Protein AF-A0A6L8QEE0-F1 (afdb_monomer)

Foldseek 3Di:
DPDDDDPVVVVVVVVVVVVVVLVVPDPDQDDWDDPVLQWIARPRPQKIWGLAWPCVPPVFWDFPLCQLVVLQVCLVVCSSGVNHNAWDFAALVRLLVQADPSQPAWAAALVRDIARGHPSGDHHHDQKADHPPADQCWHWIARSRVSDIDTDPDRPDTDMHIIMDHPPDDHDDSDPDPDDDPPPDPDDDDDDDDDDDDDDDDDDDDDDDDDDDDDDDDPDPDDDPVRVVVVVVVVVVVVVVVVVVVD

Secondary structure (DSSP, 8-state):
------HHHHHHHHHHHHHHHHTT-S--PPPPEE-SSSEEE-TTT-EEEESS-HHHHHS--B-STTHHHHHHHHHHTGGGTTT-S--BPPPHHHHHHHS-TTS---EEBTTS-EESS-TTSPTTB-SEEE-TT--SSSEEEEETTTTEEEEES-S---B----EEETTPPPPP----PPPP-------PPP----------------------PPPPPP-----HHHHHHHHHHHHHHHHHHHHT--

pLDDT: mean 78.71, std 23.23, range [26.67, 98.0]

Solvent-accessible surface area (backbone atoms only — not comparable to full-atom values): 15137 Å² total; per-residue (Å²): 133,87,84,74,80,50,73,69,53,52,49,50,50,50,49,49,51,48,54,54,47,61,71,69,68,62,85,85,70,64,69,73,39,77,71,85,41,50,33,31,36,34,77,78,79,56,40,34,31,45,31,54,27,37,35,59,77,66,75,42,70,32,35,71,85,52,41,47,61,56,40,53,48,49,29,73,43,14,83,69,46,65,64,43,55,35,46,34,69,24,43,64,74,57,54,43,70,53,33,43,88,82,67,81,36,55,26,40,24,65,85,71,48,74,29,21,26,59,60,88,38,56,68,46,18,64,58,37,25,50,30,60,82,34,47,96,91,44,35,38,38,34,33,40,67,78,61,45,76,44,78,49,99,55,70,91,46,73,36,28,39,50,36,30,35,50,87,91,56,73,51,64,74,82,64,92,60,81,82,75,73,84,80,70,79,83,70,78,86,79,89,83,82,94,78,92,82,88,85,86,90,88,87,89,88,89,88,89,87,89,84,91,77,86,84,77,88,73,80,85,82,82,68,50,74,65,57,52,50,53,51,52,52,52,53,50,52,51,53,50,53,57,51,65,75,74,111

Sequence (247 aa):
MSEALSPAEKAKLAAAKKKEAAKKAAPESKPYVDNGDGTVTDPNTGYMWKKTDAWLDMKKFYTWQDHCQYVDWVNSNKDKFGGYDNWRIPTKAEALTLFDKTGTKSLVDKNGTSYPIDSIFAPGGASNTWISECSDEKIIRMDLKIGVDTPYPTTEVWSSMRLIRKEGEAPPAKAGGAEPEPVAEKAKPTEAPVEEAKAAPAATPAAPKASGGTPKPIPRKDFSSEERAAMLKRARAHAAEVRARKG

Mean predicted aligned error: 17.52 Å

Radius of gyration: 28.55 Å; Cα contacts (8 Å, |Δi|>4): 315; chains: 1; bounding box: 64×61×99 Å

Structure (mmCIF, N/CA/C/O backbone):
data_AF-A0A6L8QEE0-F1
#
_entry.id   AF-A0A6L8QEE0-F1
#
loop_
_atom_site.group_PDB
_atom_site.id
_atom_site.type_symbol
_atom_site.label_atom_id
_atom_site.label_alt_id
_atom_site.label_comp_id
_atom_site.label_asym_id
_atom_site.label_entity_id
_atom_site.label_seq_id
_atom_site.pdbx_PDB_ins_code
_atom_site.Cartn_x
_atom_site.Cartn_y
_atom_site.Cartn_z
_atom_site.occupancy
_atom_site.B_iso_or_equiv
_atom_site.auth_seq_id
_atom_site.auth_comp_id
_atom_site.auth_asym_id
_atom_site.auth_atom_id
_atom_site.pdbx_PDB_model_num
ATOM 1 N N . MET A 1 1 ? 22.711 -7.382 59.258 1.00 44.31 1 MET A N 1
ATOM 2 C CA . MET A 1 1 ? 23.479 -6.603 58.266 1.00 44.31 1 MET A CA 1
ATOM 3 C C . MET A 1 1 ? 22.586 -6.455 57.051 1.00 44.31 1 MET A C 1
ATOM 5 O O . MET A 1 1 ? 22.361 -7.435 56.357 1.00 44.31 1 MET A O 1
ATOM 9 N N . SER A 1 2 ? 21.952 -5.298 56.889 1.00 49.66 2 SER A N 1
ATOM 10 C CA . SER A 1 2 ? 21.065 -5.041 55.754 1.00 49.66 2 SER A CA 1
ATOM 11 C C . SER A 1 2 ? 21.935 -4.769 54.532 1.00 49.66 2 SER A C 1
ATOM 13 O O . SER A 1 2 ? 22.543 -3.705 54.440 1.00 49.66 2 SER A O 1
ATOM 15 N N . GLU A 1 3 ? 22.059 -5.744 53.636 1.00 64.38 3 GLU A N 1
ATOM 16 C CA . GLU A 1 3 ? 22.869 -5.597 52.429 1.00 64.38 3 GLU A CA 1
ATOM 17 C C . GLU A 1 3 ? 22.120 -4.700 51.437 1.00 64.38 3 GLU A C 1
ATOM 19 O O . GLU A 1 3 ? 21.108 -5.075 50.842 1.00 64.38 3 GLU A O 1
ATOM 24 N N . ALA A 1 4 ? 22.553 -3.443 51.342 1.00 70.94 4 ALA A N 1
ATOM 25 C CA . ALA A 1 4 ? 21.977 -2.482 50.419 1.00 70.94 4 ALA A CA 1
ATOM 26 C C . ALA A 1 4 ? 22.502 -2.755 49.003 1.00 70.94 4 ALA A C 1
ATOM 28 O O . ALA A 1 4 ? 23.708 -2.723 48.776 1.00 70.94 4 ALA A O 1
ATOM 29 N N . LEU A 1 5 ? 21.582 -2.962 48.054 1.00 68.12 5 LEU A N 1
ATOM 30 C CA . LEU A 1 5 ? 21.869 -3.169 46.627 1.00 68.12 5 LEU A CA 1
ATOM 31 C C . LEU A 1 5 ? 22.912 -2.179 46.083 1.00 68.12 5 LEU A C 1
ATOM 33 O O . LEU A 1 5 ? 22.820 -0.964 46.330 1.00 68.12 5 LEU A O 1
ATOM 37 N N . SER A 1 6 ? 23.842 -2.699 45.279 1.00 78.88 6 SER A N 1
ATOM 38 C CA . SER A 1 6 ? 24.896 -1.927 44.622 1.00 78.88 6 SER A CA 1
ATOM 39 C C . SER A 1 6 ? 24.305 -0.852 43.695 1.00 78.88 6 SER A C 1
ATOM 41 O O . SER A 1 6 ? 23.248 -1.062 43.084 1.00 78.88 6 SER A O 1
ATOM 43 N N . PRO A 1 7 ? 24.977 0.300 43.514 1.00 78.56 7 PRO A N 1
ATOM 44 C CA . PRO A 1 7 ? 24.579 1.313 42.535 1.00 78.56 7 PRO A CA 1
ATOM 45 C C . PRO A 1 7 ? 24.356 0.751 41.120 1.00 78.56 7 PRO A C 1
ATOM 47 O O . PRO A 1 7 ? 23.449 1.199 40.419 1.00 78.56 7 PRO A O 1
ATOM 50 N N . ALA A 1 8 ? 25.118 -0.272 40.717 1.00 76.00 8 ALA A N 1
ATOM 51 C CA . ALA A 1 8 ? 24.979 -0.918 39.410 1.00 76.00 8 ALA A CA 1
ATOM 52 C C . ALA A 1 8 ? 23.691 -1.754 39.292 1.00 76.00 8 ALA A C 1
ATOM 54 O O . ALA A 1 8 ? 23.061 -1.796 38.234 1.00 76.00 8 ALA A O 1
ATOM 55 N N . GLU A 1 9 ? 23.263 -2.389 40.382 1.00 79.6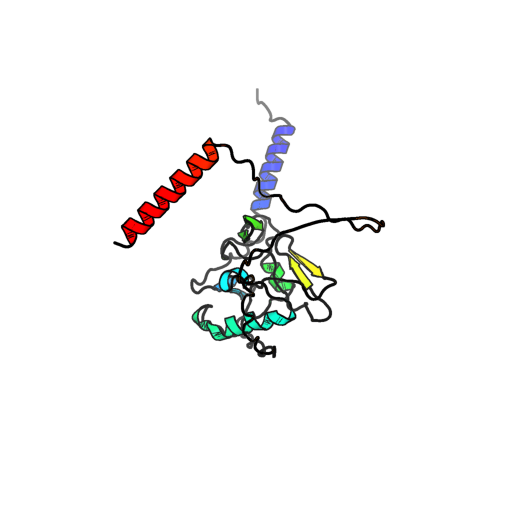2 9 GLU A N 1
ATOM 56 C CA . GLU A 1 9 ? 22.025 -3.172 40.440 1.00 79.62 9 GLU A CA 1
ATOM 57 C C . GLU A 1 9 ? 20.803 -2.258 40.496 1.00 79.62 9 GLU A C 1
ATOM 59 O O . GLU A 1 9 ? 19.817 -2.493 39.797 1.00 79.62 9 GLU A O 1
ATOM 64 N N . LYS A 1 10 ? 20.900 -1.145 41.234 1.00 77.19 10 LYS A N 1
ATOM 65 C CA . LYS A 1 10 ? 19.888 -0.081 41.228 1.00 77.19 10 LYS A CA 1
ATOM 66 C C . LYS A 1 10 ? 19.747 0.547 39.842 1.00 77.19 10 LYS A C 1
ATOM 68 O O . LYS A 1 10 ? 18.624 0.771 39.402 1.00 77.19 10 LYS A O 1
ATOM 73 N N . ALA A 1 11 ? 20.852 0.765 39.127 1.00 77.75 11 ALA A N 1
ATOM 74 C CA . ALA A 1 11 ? 20.835 1.276 37.757 1.00 77.75 11 ALA A CA 1
ATOM 75 C C . ALA A 1 11 ? 20.221 0.273 36.766 1.00 77.75 11 ALA A C 1
ATOM 77 O O . ALA A 1 11 ? 19.402 0.665 35.937 1.00 77.75 11 ALA A O 1
ATOM 78 N N . LYS A 1 12 ? 20.539 -1.024 36.878 1.00 77.00 12 LYS A N 1
ATOM 79 C CA . LYS A 1 12 ? 19.907 -2.081 36.068 1.00 77.00 12 LYS A CA 1
ATOM 80 C C . LYS A 1 12 ? 18.414 -2.214 36.356 1.00 77.00 12 LYS A C 1
ATOM 82 O O . LYS A 1 12 ? 17.630 -2.313 35.417 1.00 77.00 12 LYS A O 1
ATOM 87 N N . LEU A 1 13 ? 18.006 -2.155 37.623 1.00 74.94 13 LEU A N 1
ATOM 88 C CA . LEU A 1 13 ? 16.599 -2.204 38.014 1.00 74.94 13 LEU A CA 1
ATOM 89 C C . LEU A 1 13 ? 15.847 -0.944 37.569 1.00 74.94 13 LEU A C 1
ATOM 91 O O . LEU A 1 13 ? 14.716 -1.044 37.111 1.00 74.94 13 LEU A O 1
ATOM 95 N N . ALA A 1 14 ? 16.472 0.232 37.644 1.00 74.69 14 ALA A N 1
ATOM 96 C CA . ALA A 1 14 ? 15.908 1.475 37.128 1.00 74.69 14 ALA A CA 1
ATOM 97 C C . ALA A 1 14 ? 15.807 1.461 35.596 1.00 74.69 14 ALA A C 1
ATOM 99 O O . ALA A 1 14 ? 14.806 1.915 35.054 1.00 74.69 14 ALA A O 1
ATOM 100 N N . ALA A 1 15 ? 16.787 0.889 34.893 1.00 72.38 15 ALA A N 1
ATOM 101 C CA . ALA A 1 15 ? 16.741 0.708 33.445 1.00 72.38 15 ALA A CA 1
ATOM 102 C C . ALA A 1 15 ? 15.668 -0.310 33.029 1.00 72.38 15 ALA A C 1
ATOM 104 O O . ALA A 1 15 ? 14.934 -0.060 32.076 1.00 72.38 15 ALA A O 1
ATOM 105 N N . ALA A 1 16 ? 15.517 -1.411 33.770 1.00 72.19 16 ALA A N 1
ATOM 106 C CA . ALA A 1 16 ? 14.454 -2.392 33.563 1.00 72.19 16 ALA A CA 1
ATOM 107 C C . ALA A 1 16 ? 13.072 -1.782 33.836 1.00 72.19 16 ALA A C 1
ATOM 109 O O . ALA A 1 16 ? 12.199 -1.868 32.980 1.00 72.19 16 ALA A O 1
ATOM 110 N N . LYS A 1 17 ? 12.908 -1.055 34.949 1.00 70.44 17 LYS A N 1
ATOM 111 C CA . LYS A 1 17 ? 11.676 -0.322 35.275 1.00 70.44 17 LYS A CA 1
ATOM 112 C C . LYS A 1 17 ? 11.377 0.793 34.281 1.00 70.44 17 LYS A C 1
ATOM 114 O O . LYS A 1 17 ? 10.219 1.014 33.967 1.00 70.44 17 LYS A O 1
ATOM 119 N N . LYS A 1 18 ? 12.389 1.478 33.742 1.00 63.62 18 LYS A N 1
ATOM 120 C CA . LYS A 1 18 ? 12.218 2.486 32.685 1.00 63.62 18 LYS A CA 1
ATOM 121 C C . LYS A 1 18 ? 11.832 1.839 31.355 1.00 63.62 18 LYS A C 1
ATOM 123 O O . LYS A 1 18 ? 11.017 2.403 30.640 1.00 63.62 18 LYS A O 1
ATOM 128 N N . LYS A 1 19 ? 12.356 0.650 31.041 1.00 62.38 19 LYS A N 1
ATOM 129 C CA . LYS A 1 19 ? 11.975 -0.146 29.861 1.00 62.38 19 LYS A CA 1
ATOM 130 C C . LYS A 1 19 ? 10.554 -0.715 29.992 1.00 62.38 19 LYS A C 1
ATOM 132 O O . LYS A 1 19 ? 9.813 -0.738 29.018 1.00 62.38 19 LYS A O 1
ATOM 137 N N . GLU A 1 20 ? 10.157 -1.105 31.198 1.00 56.19 20 GLU A N 1
ATOM 138 C CA . GLU A 1 20 ? 8.808 -1.5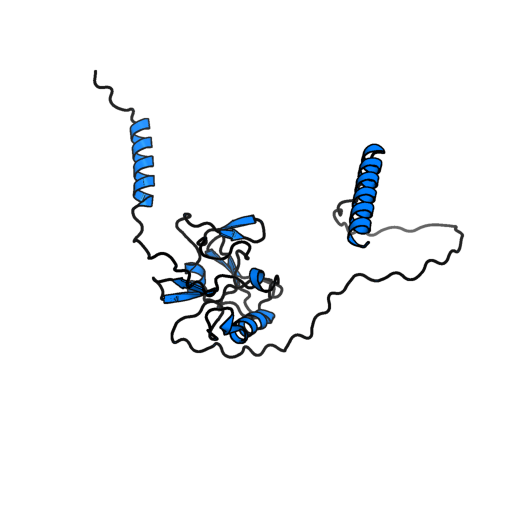72 31.532 1.00 56.19 20 GLU A CA 1
ATOM 139 C C . GLU A 1 20 ? 7.791 -0.417 31.587 1.00 56.19 20 GLU A C 1
ATOM 141 O O . GLU A 1 20 ? 6.689 -0.538 31.062 1.00 56.19 20 GLU A O 1
ATOM 146 N N . ALA A 1 21 ? 8.180 0.746 32.113 1.00 56.59 21 ALA A N 1
ATOM 147 C CA . ALA A 1 21 ? 7.374 1.965 32.091 1.00 56.59 21 ALA A CA 1
ATOM 148 C C . ALA A 1 21 ? 7.251 2.552 30.675 1.00 56.59 21 ALA A C 1
ATOM 150 O O . ALA A 1 21 ? 6.180 3.025 30.307 1.00 56.59 21 ALA A O 1
ATOM 151 N N . ALA A 1 22 ? 8.296 2.456 29.847 1.00 57.31 22 ALA A N 1
ATOM 152 C CA . ALA A 1 22 ? 8.237 2.823 28.431 1.00 57.31 22 ALA A CA 1
ATOM 153 C C . ALA A 1 22 ? 7.306 1.901 27.625 1.00 57.31 22 ALA A C 1
ATOM 155 O O . ALA A 1 22 ? 6.696 2.350 26.662 1.00 57.31 22 ALA A O 1
ATOM 156 N N . LYS A 1 23 ? 7.121 0.644 28.056 1.00 58.28 23 LYS A N 1
ATOM 157 C CA . LYS A 1 23 ? 6.101 -0.260 27.501 1.00 58.28 23 LYS A CA 1
ATOM 158 C C . LYS A 1 23 ? 4.669 0.131 27.915 1.00 58.28 23 LYS A C 1
ATOM 160 O O . LYS A 1 23 ? 3.722 -0.309 27.275 1.00 58.28 23 LYS A O 1
ATOM 165 N N . LYS A 1 24 ? 4.500 0.953 28.960 1.00 49.69 24 LYS A N 1
ATOM 166 C CA . LYS A 1 24 ? 3.199 1.295 29.569 1.00 49.69 24 LYS A CA 1
ATOM 167 C C . LYS A 1 24 ? 2.714 2.730 29.284 1.00 49.69 24 LYS A C 1
ATOM 169 O O . LYS A 1 24 ? 1.665 3.110 29.786 1.00 49.69 24 LYS A O 1
ATOM 174 N N . ALA A 1 25 ? 3.456 3.542 28.527 1.00 48.66 25 ALA A N 1
ATOM 175 C CA . ALA A 1 25 ? 3.202 4.988 28.423 1.00 48.66 25 ALA A CA 1
ATOM 176 C C . ALA A 1 25 ? 3.106 5.529 26.983 1.00 48.66 25 ALA A C 1
ATOM 178 O O . ALA A 1 25 ? 3.471 6.675 26.728 1.00 48.66 25 ALA A O 1
ATOM 179 N N . ALA A 1 26 ? 2.604 4.731 26.040 1.00 54.09 26 ALA A N 1
ATOM 180 C CA . ALA A 1 26 ? 2.020 5.277 24.815 1.00 54.09 26 ALA A CA 1
ATOM 181 C C . ALA A 1 26 ? 0.504 5.421 25.040 1.00 54.09 26 ALA A C 1
ATOM 183 O O . ALA A 1 26 ? -0.072 4.527 25.663 1.00 54.09 26 ALA A O 1
ATOM 184 N N . PRO A 1 27 ? -0.157 6.501 24.580 1.00 49.56 27 PRO A N 1
ATOM 185 C CA . PRO A 1 27 ? -1.615 6.548 24.583 1.00 49.56 27 PRO A CA 1
ATOM 186 C C . PRO A 1 27 ? -2.129 5.294 23.868 1.00 49.56 27 PRO A C 1
ATOM 188 O O . PRO A 1 27 ? -1.669 4.983 22.767 1.00 49.56 27 PRO A O 1
ATOM 191 N N . GLU A 1 28 ? -3.005 4.537 24.528 1.00 58.53 28 GLU A N 1
ATOM 192 C CA . GLU A 1 28 ? -3.537 3.277 24.010 1.00 58.53 28 GLU A CA 1
ATOM 193 C C . GLU A 1 28 ? -4.380 3.564 22.760 1.00 58.53 28 GLU A C 1
ATOM 195 O O . GLU A 1 28 ? -5.578 3.833 22.828 1.00 58.53 28 GLU A O 1
ATOM 200 N N . SER A 1 29 ? -3.725 3.561 21.598 1.00 77.75 29 SER A N 1
ATOM 201 C CA . SER A 1 29 ? -4.409 3.497 20.311 1.00 77.75 29 SER A CA 1
ATOM 202 C C . SER A 1 29 ? -5.151 2.168 20.231 1.00 77.75 29 SER A C 1
ATOM 204 O O . SER A 1 29 ? -4.634 1.118 20.629 1.00 77.75 29 SER A O 1
ATOM 206 N N . LYS A 1 30 ? -6.394 2.213 19.752 1.00 89.25 30 LYS A N 1
ATOM 207 C CA . LYS A 1 30 ? -7.198 1.005 19.579 1.00 89.25 30 LYS A CA 1
ATOM 208 C C . LYS A 1 30 ? -6.494 0.099 18.562 1.00 89.25 30 LYS A C 1
ATOM 210 O O . LYS A 1 30 ? -6.022 0.614 17.547 1.00 89.25 30 LYS A O 1
ATOM 215 N N . PRO A 1 31 ? -6.401 -1.218 18.806 1.00 92.12 31 PRO A N 1
ATOM 216 C CA . PRO A 1 31 ? -5.777 -2.125 17.852 1.00 92.12 31 PRO A CA 1
ATOM 217 C C . PRO A 1 31 ? -6.564 -2.154 16.536 1.00 92.12 31 PRO A C 1
ATOM 219 O O . PRO A 1 31 ? -7.773 -1.915 16.526 1.00 92.12 31 PRO A O 1
ATOM 222 N N . TYR A 1 32 ? -5.879 -2.485 15.442 1.00 96.06 32 TYR A N 1
ATOM 223 C CA . TYR A 1 32 ? -6.529 -2.805 14.174 1.00 96.06 32 TYR A CA 1
ATOM 224 C C . TYR A 1 32 ? -7.550 -3.939 14.350 1.00 96.06 32 TYR A C 1
ATOM 226 O O . TYR A 1 32 ? -7.355 -4.847 15.162 1.00 96.06 32 TYR A O 1
ATOM 234 N N . VAL A 1 33 ? -8.619 -3.896 13.558 1.00 97.38 33 VAL A N 1
ATOM 235 C CA . VAL A 1 33 ? -9.695 -4.893 13.559 1.00 97.38 33 VAL A CA 1
ATOM 236 C C . VAL A 1 33 ? -9.708 -5.611 12.217 1.00 97.38 33 VAL A C 1
ATOM 238 O O . VAL A 1 33 ? -9.779 -4.972 11.173 1.00 97.38 33 VAL A O 1
ATOM 241 N N . ASP A 1 34 ? -9.634 -6.938 12.240 1.00 97.25 34 ASP A N 1
ATOM 242 C CA . ASP A 1 34 ? -9.832 -7.777 11.058 1.00 97.25 34 ASP A CA 1
ATOM 243 C C . ASP A 1 34 ? -11.332 -7.992 10.868 1.00 97.25 34 ASP A C 1
ATOM 245 O O . ASP A 1 34 ? -12.003 -8.491 11.773 1.00 97.25 34 ASP A O 1
ATOM 249 N N . ASN A 1 35 ? -11.856 -7.609 9.707 1.00 96.56 35 ASN A N 1
ATOM 250 C CA . ASN A 1 35 ? -13.285 -7.715 9.422 1.00 96.56 35 ASN A CA 1
ATOM 251 C C . ASN A 1 35 ? -13.676 -9.120 8.925 1.00 96.56 35 ASN A C 1
ATOM 253 O O . ASN A 1 35 ? -14.860 -9.409 8.771 1.00 96.56 35 ASN A O 1
ATOM 257 N N . GLY A 1 36 ? -12.705 -10.010 8.674 1.00 95.88 36 GLY A N 1
ATOM 258 C CA . GLY A 1 36 ? -12.955 -11.382 8.215 1.00 95.88 36 GLY A CA 1
ATOM 259 C C . GLY A 1 36 ? -13.341 -11.505 6.735 1.00 95.88 36 GLY A C 1
ATOM 260 O O . GLY A 1 36 ? -13.573 -12.609 6.254 1.00 95.88 36 GLY A O 1
ATOM 261 N N . ASP A 1 37 ? -13.358 -10.394 6.002 1.00 94.75 37 ASP A N 1
ATOM 262 C CA . ASP A 1 37 ? -13.756 -10.273 4.591 1.00 94.75 37 ASP A CA 1
ATOM 263 C C . ASP A 1 37 ? -12.582 -9.875 3.668 1.00 94.75 37 ASP A C 1
ATOM 265 O O . ASP A 1 37 ? -12.772 -9.428 2.536 1.00 94.75 37 ASP A O 1
ATOM 269 N N . GLY A 1 38 ? -11.350 -10.002 4.173 1.00 94.31 38 GLY A N 1
ATOM 270 C CA . GLY A 1 38 ? -10.139 -9.559 3.480 1.00 94.31 38 GLY A CA 1
ATOM 271 C C . GLY A 1 38 ? -9.770 -8.091 3.722 1.00 94.31 38 GLY A C 1
ATOM 272 O O . GLY A 1 38 ? -8.807 -7.607 3.115 1.00 94.31 38 GLY A O 1
ATOM 273 N N . THR A 1 39 ? -10.468 -7.393 4.621 1.00 96.81 39 THR A N 1
ATOM 274 C CA . THR A 1 39 ? -10.177 -6.005 5.004 1.00 96.81 39 THR A CA 1
ATOM 275 C C . THR A 1 39 ? -9.788 -5.866 6.480 1.00 96.81 39 THR A C 1
ATOM 277 O O . THR A 1 39 ? -10.109 -6.703 7.324 1.00 96.81 39 THR A O 1
ATOM 280 N N . VAL A 1 40 ? -9.045 -4.802 6.786 1.00 97.81 40 VAL A N 1
ATOM 281 C CA . VAL A 1 40 ? -8.575 -4.449 8.131 1.00 97.81 40 VAL A CA 1
ATOM 282 C C . VAL A 1 40 ? -8.944 -2.997 8.416 1.00 97.81 40 VAL A C 1
ATOM 284 O O . VAL A 1 40 ? -8.532 -2.102 7.682 1.00 97.81 40 VAL A O 1
ATOM 287 N N . THR A 1 41 ? -9.683 -2.744 9.489 1.00 97.25 41 THR A N 1
ATOM 288 C CA . THR A 1 41 ? -10.094 -1.398 9.907 1.00 97.25 41 THR A CA 1
ATOM 289 C C . THR A 1 41 ? -9.150 -0.839 10.967 1.00 97.25 41 THR A C 1
ATOM 291 O O . THR A 1 41 ? -8.829 -1.517 11.944 1.00 97.25 41 THR A O 1
ATOM 294 N N . ASP A 1 42 ? -8.742 0.418 10.806 1.00 96.44 42 ASP A N 1
ATOM 295 C CA . ASP A 1 42 ? -8.107 1.227 11.845 1.00 96.44 42 ASP A CA 1
ATOM 296 C C . ASP A 1 42 ? -9.168 2.048 12.602 1.00 96.44 42 ASP A C 1
ATOM 298 O O . ASP A 1 42 ? -9.694 3.027 12.058 1.00 96.44 42 ASP A O 1
ATOM 302 N N . PRO A 1 43 ? -9.475 1.724 13.872 1.00 94.75 43 PRO A N 1
ATOM 303 C CA . PRO A 1 43 ? -10.485 2.451 14.637 1.00 94.75 43 PRO A CA 1
ATOM 304 C C . PRO A 1 43 ? -10.066 3.876 15.021 1.00 94.75 43 PRO A C 1
ATOM 306 O O . PRO A 1 43 ? -10.903 4.641 15.498 1.00 94.75 43 PRO A O 1
ATOM 309 N N . ASN A 1 44 ? -8.781 4.222 14.893 1.00 92.75 44 ASN A N 1
ATOM 310 C CA . ASN A 1 44 ? -8.254 5.526 15.297 1.00 92.75 44 ASN A CA 1
ATOM 311 C C . ASN A 1 44 ? -8.370 6.557 14.170 1.00 92.75 44 ASN A C 1
ATOM 313 O O . ASN A 1 44 ? -8.583 7.737 14.438 1.00 92.75 44 ASN A O 1
ATOM 317 N N . THR A 1 45 ? -8.236 6.119 12.917 1.00 93.50 45 THR A N 1
ATOM 318 C CA . THR A 1 45 ? -8.273 6.990 11.731 1.00 93.50 45 THR A CA 1
ATOM 319 C C . THR A 1 45 ? -9.553 6.837 10.909 1.00 93.50 45 THR A C 1
ATOM 321 O O . THR A 1 45 ? -9.888 7.723 10.119 1.00 93.50 45 THR A O 1
ATOM 324 N N . GLY A 1 46 ? -10.282 5.730 11.090 1.00 94.00 46 GLY A N 1
ATOM 325 C CA . GLY A 1 46 ? -11.416 5.357 10.245 1.00 94.00 46 GLY A CA 1
ATOM 326 C C . GLY A 1 46 ? -10.993 4.845 8.866 1.00 94.00 46 GLY A C 1
ATOM 327 O O . GLY A 1 46 ? -11.834 4.713 7.976 1.00 94.00 46 GLY A O 1
ATOM 328 N N . TYR A 1 47 ? -9.700 4.582 8.664 1.00 97.00 47 TYR A N 1
ATOM 329 C CA . TYR A 1 47 ? -9.209 3.966 7.442 1.00 97.00 47 TYR A CA 1
ATOM 330 C C . TYR A 1 47 ? -9.514 2.479 7.425 1.00 97.00 47 TYR A C 1
ATOM 332 O O . TYR A 1 47 ? -9.423 1.787 8.440 1.00 97.00 47 TYR A O 1
ATOM 340 N N . MET A 1 48 ? -9.825 1.977 6.239 1.00 97.50 48 MET A N 1
ATOM 341 C CA . MET A 1 48 ? -9.949 0.555 5.992 1.00 97.50 48 MET A CA 1
ATOM 342 C C . MET A 1 48 ? -8.944 0.161 4.920 1.00 97.50 48 MET A C 1
ATOM 344 O O . MET A 1 48 ? -8.883 0.732 3.832 1.00 97.50 48 MET A O 1
ATOM 348 N N . TRP A 1 49 ? -8.125 -0.815 5.267 1.00 98.00 49 TRP A N 1
ATOM 349 C CA . TRP A 1 49 ? -7.020 -1.303 4.473 1.00 98.00 49 TRP A CA 1
ATOM 350 C C . TRP A 1 49 ? -7.345 -2.663 3.897 1.00 98.00 49 TRP A C 1
ATOM 352 O O . TRP A 1 49 ? -7.971 -3.511 4.537 1.00 98.00 49 TRP A O 1
ATOM 362 N N . LYS A 1 50 ? -6.826 -2.916 2.705 1.00 97.25 50 LYS A N 1
ATOM 363 C CA . LYS A 1 50 ? -6.815 -4.259 2.155 1.00 97.25 50 LYS A CA 1
ATOM 364 C C . LYS A 1 50 ? -5.804 -5.117 2.922 1.00 97.25 50 LYS A C 1
ATOM 366 O O . LYS A 1 50 ? -4.657 -4.706 3.121 1.00 97.25 50 LYS A O 1
ATOM 371 N N . LYS A 1 51 ? -6.205 -6.320 3.347 1.00 97.19 51 LYS A N 1
ATOM 372 C CA . LYS A 1 51 ? -5.356 -7.208 4.164 1.00 97.19 51 LYS A CA 1
ATOM 373 C C . LYS A 1 51 ? -4.125 -7.713 3.402 1.00 97.19 51 LYS A C 1
ATOM 375 O O . LYS A 1 51 ? -3.053 -7.873 3.989 1.00 97.19 51 LYS A O 1
ATOM 380 N N . THR A 1 52 ? -4.274 -7.940 2.098 1.00 97.38 52 THR A N 1
ATOM 381 C CA . THR A 1 52 ? -3.213 -8.345 1.163 1.00 97.38 52 THR A CA 1
ATOM 382 C C . THR A 1 52 ? -2.789 -7.182 0.258 1.00 97.38 52 THR A C 1
ATOM 384 O O . THR A 1 52 ? -3.554 -6.250 0.009 1.00 97.38 52 THR A O 1
ATOM 387 N N . ASP A 1 53 ? -1.557 -7.217 -0.243 1.00 97.44 53 ASP A N 1
ATOM 388 C CA . ASP A 1 53 ? -1.037 -6.264 -1.229 1.00 97.44 53 ASP A CA 1
ATOM 389 C C . ASP A 1 53 ? -1.064 -6.855 -2.654 1.00 97.44 53 ASP A C 1
ATOM 391 O O . ASP A 1 53 ? -1.430 -8.016 -2.852 1.00 97.44 53 ASP A O 1
ATOM 395 N N . ALA A 1 54 ? -0.660 -6.062 -3.650 1.00 97.50 54 ALA A N 1
ATOM 396 C CA . ALA A 1 54 ? -0.633 -6.492 -5.051 1.00 97.50 54 ALA A CA 1
ATOM 397 C C . ALA A 1 54 ? 0.226 -7.742 -5.295 1.00 97.50 54 ALA A C 1
ATOM 399 O O . ALA A 1 54 ? -0.144 -8.616 -6.083 1.00 97.50 54 ALA A O 1
ATOM 400 N N . TRP A 1 55 ? 1.353 -7.865 -4.589 1.00 97.50 55 TRP A N 1
ATOM 401 C CA . TRP A 1 55 ? 2.200 -9.051 -4.668 1.00 97.50 55 TRP A CA 1
ATOM 402 C C . TRP A 1 55 ? 1.494 -10.308 -4.151 1.00 97.50 55 TRP A C 1
ATOM 404 O O . TRP A 1 55 ? 1.616 -11.378 -4.749 1.00 97.50 55 TRP A O 1
ATOM 414 N N . LEU A 1 56 ? 0.762 -10.222 -3.041 1.00 97.12 56 LEU A N 1
ATOM 415 C CA . LEU A 1 56 ? 0.069 -11.383 -2.495 1.00 97.12 56 LEU A CA 1
ATOM 416 C C . LEU A 1 56 ? -1.042 -11.885 -3.413 1.00 97.12 56 LEU A C 1
ATOM 418 O O . LEU A 1 56 ? -1.130 -13.100 -3.596 1.00 97.12 56 LEU A O 1
ATOM 422 N N . ASP A 1 57 ? -1.792 -10.971 -4.020 1.00 96.50 57 ASP A N 1
ATOM 423 C CA . ASP A 1 57 ? -2.913 -11.296 -4.900 1.00 96.50 57 ASP A CA 1
ATOM 424 C C . ASP 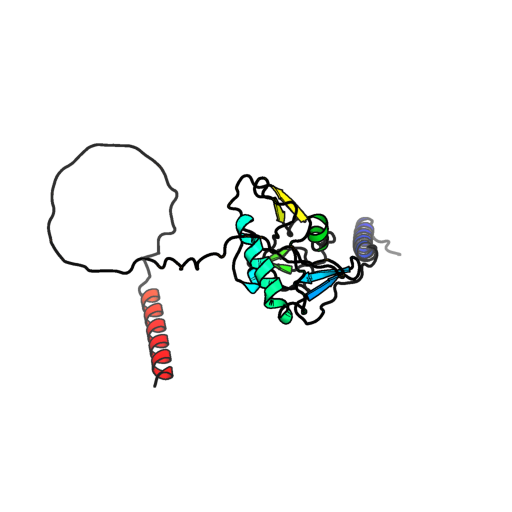A 1 57 ? -2.472 -11.779 -6.282 1.00 96.50 57 ASP A C 1
ATOM 426 O O . ASP A 1 57 ? -2.952 -12.799 -6.769 1.00 96.50 57 ASP A O 1
ATOM 430 N N . MET A 1 58 ? -1.555 -11.041 -6.915 1.00 96.12 58 MET A N 1
ATOM 431 C CA . MET A 1 58 ? -1.238 -11.197 -8.339 1.00 96.12 58 MET A CA 1
ATOM 432 C C . MET A 1 58 ? 0.145 -11.805 -8.585 1.00 96.12 58 MET A C 1
ATOM 434 O O . MET A 1 58 ? 0.491 -12.079 -9.730 1.00 96.12 58 MET A O 1
ATOM 438 N N . LYS A 1 59 ? 0.975 -11.965 -7.540 1.00 95.69 59 LYS A N 1
ATOM 439 C CA . LYS A 1 59 ? 2.401 -12.350 -7.653 1.00 95.69 59 LYS A CA 1
ATOM 440 C C . LYS A 1 59 ? 3.172 -11.474 -8.647 1.00 95.69 59 LYS A C 1
ATOM 442 O O . LYS A 1 59 ? 4.129 -11.916 -9.278 1.00 95.69 59 LYS A O 1
ATOM 447 N N . LYS A 1 60 ? 2.758 -10.209 -8.757 1.00 95.31 60 LYS A N 1
ATOM 448 C CA . LYS A 1 60 ? 3.259 -9.228 -9.719 1.00 95.31 60 LYS A CA 1
ATOM 449 C C . LYS A 1 60 ? 3.540 -7.899 -9.017 1.00 95.31 60 LYS A C 1
ATOM 451 O O . LYS A 1 60 ? 2.786 -7.479 -8.142 1.00 95.31 60 LYS A O 1
ATOM 456 N N . PHE A 1 61 ? 4.640 -7.261 -9.408 1.00 96.81 61 PHE A N 1
ATOM 457 C CA . PHE A 1 61 ? 4.917 -5.857 -9.105 1.00 96.81 61 PHE A CA 1
ATOM 458 C C . PHE A 1 61 ? 4.417 -4.988 -10.253 1.00 96.81 61 PHE A C 1
ATOM 460 O O . PHE A 1 61 ? 4.369 -5.446 -11.394 1.00 96.81 61 PHE A O 1
ATOM 467 N N . TYR A 1 62 ? 4.102 -3.735 -9.959 1.00 97.50 62 TYR A N 1
ATOM 468 C CA . TYR A 1 62 ? 3.647 -2.774 -10.954 1.00 97.50 62 TYR A CA 1
ATOM 469 C C . TYR A 1 62 ? 4.610 -1.593 -10.991 1.00 97.50 62 TYR A C 1
ATOM 471 O O . TYR A 1 62 ? 5.123 -1.164 -9.950 1.00 97.50 62 TYR A O 1
ATOM 479 N N . THR A 1 63 ? 4.852 -1.084 -12.194 1.00 97.19 63 THR A N 1
ATOM 480 C CA . THR A 1 63 ? 5.425 0.249 -12.384 1.00 97.19 63 THR A CA 1
ATOM 481 C C . THR A 1 63 ? 4.424 1.303 -11.913 1.00 97.19 63 THR A C 1
ATOM 483 O O . THR A 1 63 ? 3.272 0.977 -11.603 1.00 97.19 63 THR A O 1
ATOM 486 N N . TRP A 1 64 ? 4.844 2.567 -11.838 1.00 96.38 64 TRP A N 1
ATOM 487 C CA . TRP A 1 64 ? 3.877 3.635 -11.603 1.00 96.38 64 TRP A CA 1
ATOM 488 C C . TRP A 1 64 ? 2.886 3.718 -12.768 1.00 96.38 64 TRP A C 1
ATOM 490 O O . TRP A 1 64 ? 1.695 3.785 -12.542 1.00 96.38 64 TRP A O 1
ATOM 500 N N . GLN A 1 65 ? 3.321 3.585 -14.012 1.00 94.94 65 GLN A N 1
ATOM 501 C CA . GLN A 1 65 ? 2.448 3.675 -15.185 1.00 94.94 65 GLN A CA 1
ATOM 502 C C . GLN A 1 65 ? 1.3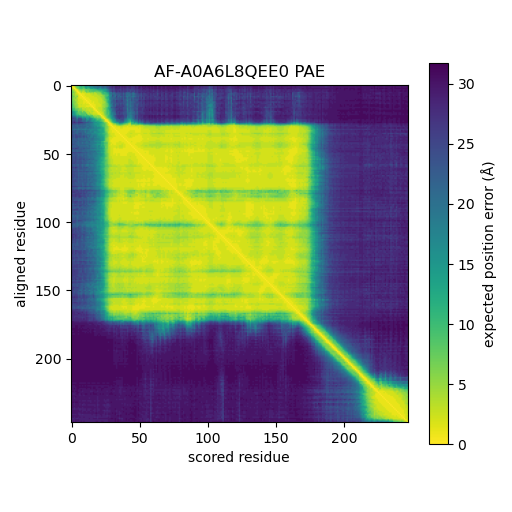68 2.580 -15.203 1.00 94.94 65 GLN A C 1
ATOM 504 O O . GLN A 1 65 ? 0.230 2.827 -15.593 1.00 94.94 65 GLN A O 1
ATOM 509 N N . ASP A 1 66 ? 1.704 1.380 -14.725 1.00 96.19 66 ASP A N 1
ATOM 510 C CA . ASP A 1 66 ? 0.791 0.236 -14.702 1.00 96.19 66 ASP A CA 1
ATOM 511 C C . ASP A 1 66 ? -0.017 0.112 -13.400 1.00 96.19 66 ASP A C 1
ATOM 513 O O . ASP A 1 66 ? -0.810 -0.824 -13.264 1.00 96.19 66 ASP A O 1
ATOM 517 N N . HIS A 1 67 ? 0.167 1.002 -12.414 1.00 95.12 67 HIS A N 1
ATOM 518 C CA . HIS A 1 67 ? -0.426 0.827 -11.079 1.00 95.12 67 HIS A CA 1
ATOM 519 C C . HIS A 1 67 ? -1.958 0.738 -11.117 1.00 95.12 67 HIS A C 1
ATOM 521 O O . HIS A 1 67 ? -2.565 -0.033 -10.368 1.00 95.12 67 HIS A O 1
ATOM 527 N N . CYS A 1 68 ? -2.565 1.495 -12.032 1.00 95.50 68 CYS A N 1
ATOM 528 C CA . CYS A 1 68 ? -4.002 1.585 -12.253 1.00 95.50 68 CYS A CA 1
ATOM 529 C C . CYS A 1 68 ? -4.632 0.220 -12.528 1.00 95.50 68 CYS A C 1
ATOM 531 O O . CYS A 1 68 ? -5.710 -0.066 -12.019 1.00 95.50 68 CYS A O 1
ATOM 533 N N . GLN A 1 69 ? -3.920 -0.663 -13.238 1.00 96.38 69 GLN A N 1
ATOM 534 C CA . GLN A 1 69 ? -4.404 -2.003 -13.579 1.00 96.38 69 GLN A CA 1
ATOM 535 C C . GLN A 1 69 ? -4.790 -2.796 -12.326 1.00 96.38 69 GLN A C 1
ATOM 537 O O . GLN A 1 69 ? -5.815 -3.474 -12.303 1.00 96.38 69 GLN A O 1
ATOM 542 N N . TYR A 1 70 ? -3.983 -2.707 -11.264 1.00 96.94 70 TYR A N 1
ATOM 543 C CA . TYR A 1 70 ? -4.282 -3.399 -10.015 1.00 96.94 70 TYR A CA 1
ATOM 544 C C . TYR A 1 70 ? -5.409 -2.717 -9.235 1.00 96.94 70 TYR A C 1
ATOM 546 O O . TYR A 1 70 ? -6.270 -3.408 -8.695 1.00 96.94 70 TYR A O 1
ATOM 554 N N . VAL A 1 71 ? -5.432 -1.382 -9.194 1.00 96.69 71 VAL A N 1
ATOM 555 C CA . VAL A 1 71 ? -6.500 -0.619 -8.527 1.00 96.69 71 VAL A CA 1
ATOM 556 C C . VAL A 1 71 ? -7.860 -0.943 -9.153 1.00 96.69 71 VAL A C 1
ATOM 558 O O . VAL A 1 71 ? -8.794 -1.328 -8.447 1.00 96.69 71 VAL A O 1
ATOM 561 N N . ASP A 1 72 ? -7.948 -0.885 -10.479 1.00 95.88 72 ASP A N 1
ATOM 562 C CA . ASP A 1 72 ? -9.162 -1.190 -11.234 1.00 95.88 72 ASP A CA 1
ATOM 563 C C . ASP A 1 72 ? -9.571 -2.657 -11.089 1.00 95.88 72 ASP A C 1
ATOM 565 O O . ASP A 1 72 ? -10.760 -2.960 -10.945 1.00 95.88 72 ASP A O 1
ATOM 569 N N . TRP A 1 73 ? -8.602 -3.578 -11.070 1.00 95.94 73 TRP A N 1
ATOM 570 C CA . TRP A 1 73 ? -8.871 -4.992 -10.824 1.00 95.94 73 TRP A CA 1
ATOM 571 C C . TRP A 1 73 ? -9.466 -5.217 -9.431 1.00 95.94 73 TRP A C 1
ATOM 573 O O . TRP A 1 73 ? -10.470 -5.923 -9.323 1.00 95.94 73 TRP A O 1
ATOM 583 N N . VAL A 1 74 ? -8.918 -4.598 -8.378 1.00 96.00 74 VAL A N 1
ATOM 584 C CA . VAL A 1 74 ? -9.467 -4.712 -7.016 1.00 96.00 74 VAL A CA 1
ATOM 585 C C . VAL A 1 74 ? -10.896 -4.173 -6.968 1.00 96.00 74 VAL A C 1
ATOM 587 O O . VAL A 1 74 ? -11.787 -4.875 -6.493 1.00 96.00 74 VAL A O 1
ATOM 590 N N . ASN A 1 75 ? -11.138 -2.982 -7.523 1.00 95.12 75 ASN A N 1
ATOM 591 C CA . ASN A 1 75 ? -12.467 -2.364 -7.530 1.00 95.12 75 ASN A CA 1
ATOM 592 C C . ASN A 1 75 ? -13.491 -3.156 -8.358 1.00 95.12 75 ASN A C 1
ATOM 594 O O . ASN A 1 75 ? -14.664 -3.228 -7.996 1.00 95.12 75 ASN A O 1
ATOM 598 N N . SER A 1 76 ? -13.052 -3.821 -9.428 1.00 93.94 76 SER A N 1
ATOM 599 C CA . SER A 1 76 ? -13.906 -4.712 -10.228 1.00 93.94 76 SER A CA 1
ATOM 600 C C . SER A 1 76 ? -14.170 -6.063 -9.547 1.00 93.94 76 SER A C 1
ATOM 602 O O . SER A 1 76 ? -15.134 -6.742 -9.885 1.00 93.94 76 SER A O 1
ATOM 604 N N . ASN A 1 77 ? -13.338 -6.462 -8.576 1.00 92.19 77 ASN A N 1
ATOM 605 C CA . ASN A 1 77 ? -13.444 -7.711 -7.812 1.00 92.19 77 ASN A CA 1
ATOM 606 C C . ASN A 1 77 ? -13.940 -7.464 -6.372 1.00 92.19 77 ASN A C 1
ATOM 608 O O . ASN A 1 77 ? -13.511 -8.153 -5.444 1.00 92.19 77 ASN A O 1
ATOM 612 N N . LYS A 1 78 ? -14.837 -6.491 -6.173 1.00 87.94 78 LYS A N 1
ATOM 613 C CA . LYS A 1 78 ? -15.271 -6.026 -4.846 1.00 87.94 78 LYS A CA 1
ATOM 614 C C . LYS A 1 78 ? -15.715 -7.130 -3.883 1.00 87.94 78 LYS A C 1
ATOM 616 O O . LYS A 1 78 ? -15.383 -7.063 -2.704 1.00 87.94 78 LYS A O 1
ATOM 621 N N . ASP A 1 79 ? -16.364 -8.187 -4.371 1.00 88.75 79 ASP A N 1
ATOM 622 C CA . ASP A 1 79 ? -16.840 -9.305 -3.539 1.00 88.75 79 ASP A CA 1
ATOM 623 C C . ASP A 1 79 ? -15.704 -10.063 -2.828 1.00 88.75 79 ASP A C 1
ATOM 625 O O . ASP A 1 79 ? -15.930 -10.717 -1.814 1.00 88.75 79 ASP A O 1
ATOM 629 N N . LYS A 1 80 ? -14.466 -9.964 -3.330 1.00 86.06 80 LYS A N 1
ATOM 630 C CA . LYS A 1 80 ? -13.275 -10.551 -2.693 1.00 86.06 80 LYS A CA 1
ATOM 631 C C . LYS A 1 80 ? -12.661 -9.656 -1.616 1.00 86.06 80 LYS A C 1
ATOM 633 O O . LYS A 1 80 ? -11.806 -10.121 -0.867 1.00 86.06 80 LYS A O 1
ATOM 638 N N . PHE A 1 81 ? -13.040 -8.379 -1.580 1.00 89.31 81 PHE A N 1
ATOM 639 C CA . PHE A 1 81 ? -12.371 -7.329 -0.813 1.00 89.31 81 PHE A CA 1
ATOM 640 C C . PHE A 1 81 ? -13.396 -6.458 -0.071 1.00 89.31 81 PHE A C 1
ATOM 642 O O . PHE A 1 81 ? -13.439 -5.238 -0.236 1.00 89.31 81 PHE A O 1
ATOM 649 N N . GLY A 1 82 ? -14.254 -7.103 0.723 1.00 88.56 82 GLY A N 1
ATOM 650 C CA . GLY A 1 82 ? -15.243 -6.438 1.580 1.00 88.56 82 GLY A CA 1
ATOM 651 C C . GLY A 1 82 ? -16.449 -5.812 0.869 1.00 88.56 82 GLY A C 1
ATOM 652 O O . GLY A 1 82 ? -17.211 -5.084 1.492 1.00 88.56 82 GLY A O 1
ATOM 653 N N . GLY A 1 83 ? -16.651 -6.066 -0.427 1.00 92.75 83 GLY A N 1
ATOM 654 C CA . GLY A 1 83 ? -17.795 -5.545 -1.187 1.00 92.75 83 GLY A CA 1
ATOM 655 C C . GLY A 1 83 ? -17.658 -4.083 -1.628 1.00 92.75 83 GLY A C 1
ATOM 656 O O . GLY A 1 83 ? -18.637 -3.493 -2.083 1.00 92.75 83 GLY A O 1
ATOM 657 N N . TYR A 1 84 ? -16.458 -3.502 -1.530 1.00 93.88 84 TYR A N 1
ATOM 658 C CA . TYR A 1 84 ? -16.191 -2.099 -1.859 1.00 93.88 84 TYR A CA 1
ATOM 659 C C . TYR A 1 84 ? -15.518 -1.912 -3.224 1.00 93.88 84 TYR A C 1
ATOM 661 O O . TYR A 1 84 ? -14.675 -2.713 -3.625 1.00 93.88 84 TYR A O 1
ATOM 669 N N . ASP A 1 85 ? -15.850 -0.812 -3.900 1.00 93.69 85 ASP A N 1
ATOM 670 C CA . ASP A 1 85 ? -15.338 -0.413 -5.220 1.00 93.69 85 ASP A CA 1
ATOM 671 C C . ASP A 1 85 ? -14.620 0.951 -5.209 1.00 93.69 85 ASP A C 1
ATOM 673 O O . ASP A 1 85 ? -14.340 1.527 -6.260 1.00 93.69 85 ASP A O 1
ATOM 677 N N . ASN A 1 86 ? -14.291 1.455 -4.017 1.00 94.88 86 ASN A N 1
ATOM 678 C CA . ASN A 1 86 ? -13.601 2.725 -3.805 1.00 94.88 86 ASN A CA 1
ATOM 679 C C . ASN A 1 86 ? -12.184 2.563 -3.226 1.00 94.88 86 ASN A C 1
ATOM 681 O O . ASN A 1 86 ? -11.704 3.412 -2.474 1.00 94.88 86 ASN A O 1
ATOM 685 N N . TRP A 1 87 ? -11.505 1.467 -3.561 1.00 96.88 87 TRP A N 1
ATOM 686 C CA . TRP A 1 87 ? -10.111 1.237 -3.199 1.00 96.88 87 TRP A CA 1
ATOM 687 C C . TRP A 1 87 ? -9.181 2.127 -4.013 1.00 96.88 87 TRP A C 1
ATOM 689 O O . TRP A 1 87 ? -9.284 2.185 -5.237 1.00 96.88 87 TRP A O 1
ATOM 699 N N . ARG A 1 88 ? -8.219 2.760 -3.343 1.00 97.06 88 ARG A N 1
ATOM 700 C CA . ARG A 1 88 ? -7.220 3.631 -3.970 1.00 97.06 88 ARG A CA 1
ATOM 701 C C . ARG A 1 88 ? -5.829 3.441 -3.376 1.00 97.06 88 ARG A C 1
ATOM 703 O O . ARG A 1 88 ? -5.645 2.787 -2.347 1.00 97.06 88 ARG A O 1
ATOM 710 N N . ILE A 1 89 ? -4.842 4.039 -4.035 1.00 97.12 89 ILE A N 1
ATOM 711 C CA . ILE A 1 89 ? -3.490 4.172 -3.492 1.00 97.12 89 ILE A CA 1
ATOM 712 C C . ILE A 1 89 ? -3.523 5.111 -2.269 1.00 97.12 89 ILE A C 1
ATOM 714 O O . ILE A 1 89 ? -4.238 6.120 -2.288 1.00 97.12 89 ILE A O 1
ATOM 718 N N . PRO A 1 90 ? -2.783 4.791 -1.192 1.00 97.62 90 PRO A N 1
ATOM 719 C CA . PRO A 1 90 ? -2.699 5.654 -0.021 1.00 97.62 90 PRO A CA 1
ATOM 720 C C . PRO A 1 90 ? -1.874 6.911 -0.293 1.00 97.62 90 PRO A C 1
ATOM 722 O O . PRO A 1 90 ? -0.932 6.907 -1.078 1.00 97.62 90 PRO A O 1
ATOM 725 N N . THR A 1 91 ? -2.167 7.979 0.429 1.00 97.19 91 THR A N 1
ATOM 726 C CA . THR A 1 91 ? -1.251 9.115 0.579 1.00 97.19 91 THR A CA 1
ATOM 727 C C . THR A 1 91 ? -0.039 8.717 1.422 1.00 97.19 91 THR A C 1
ATOM 729 O O . THR A 1 91 ? -0.071 7.732 2.168 1.00 97.19 91 THR A O 1
ATOM 732 N N . LYS A 1 92 ? 1.031 9.513 1.390 1.00 96.81 92 LYS A N 1
ATOM 733 C CA . LYS A 1 92 ? 2.191 9.355 2.278 1.00 96.81 92 LYS A CA 1
ATOM 734 C C . LYS A 1 92 ? 1.780 9.313 3.747 1.00 96.81 92 LYS A C 1
ATOM 736 O O . LYS A 1 92 ? 2.279 8.479 4.501 1.00 96.81 92 LYS A O 1
ATOM 741 N N . ALA A 1 93 ? 0.890 10.220 4.151 1.00 96.38 93 ALA A N 1
ATOM 742 C CA . ALA A 1 93 ? 0.427 10.324 5.531 1.00 96.38 93 ALA A CA 1
ATOM 743 C C . ALA A 1 93 ? -0.345 9.069 5.961 1.00 96.38 93 ALA A C 1
ATOM 745 O O . ALA A 1 93 ? -0.117 8.559 7.055 1.00 96.38 93 ALA A O 1
ATOM 746 N N . GLU A 1 94 ? -1.200 8.541 5.084 1.00 97.06 94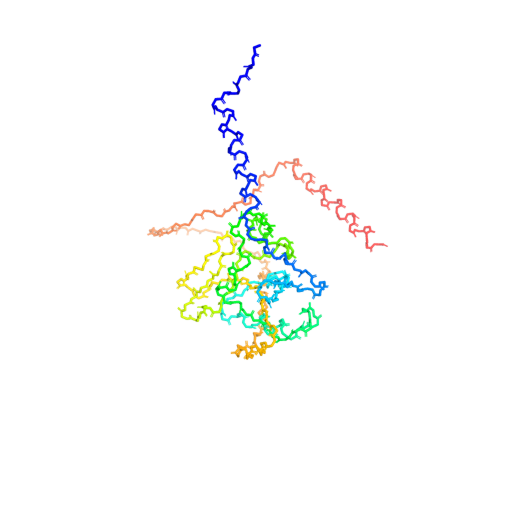 GLU A N 1
ATOM 747 C CA . GLU A 1 94 ? -1.933 7.295 5.312 1.00 97.06 94 GLU A CA 1
ATOM 748 C C . GLU A 1 94 ? -0.992 6.089 5.346 1.00 97.06 94 GLU A C 1
ATOM 750 O O . GLU A 1 94 ? -1.030 5.315 6.297 1.00 97.06 94 GLU A O 1
ATOM 755 N N . ALA A 1 95 ? -0.088 5.946 4.375 1.00 97.12 95 ALA A N 1
ATOM 756 C CA . ALA A 1 95 ? 0.878 4.848 4.341 1.00 97.12 95 ALA A CA 1
ATOM 757 C C . ALA A 1 95 ? 1.765 4.815 5.598 1.00 97.12 95 ALA A C 1
ATOM 759 O O . ALA A 1 95 ? 2.105 3.741 6.091 1.00 97.12 95 ALA A O 1
ATOM 760 N N . LEU A 1 96 ? 2.084 5.981 6.168 1.00 95.75 96 LEU A N 1
ATOM 761 C CA . LEU A 1 96 ? 2.854 6.082 7.405 1.00 95.75 96 LEU A CA 1
ATOM 762 C C . LEU A 1 96 ? 2.094 5.563 8.639 1.00 95.75 96 LEU A C 1
ATOM 764 O O . LEU A 1 96 ? 2.737 5.224 9.628 1.00 95.75 96 LEU A O 1
ATOM 768 N N . THR A 1 97 ? 0.760 5.456 8.597 1.00 95.25 97 THR A N 1
ATOM 769 C CA . THR A 1 97 ? -0.030 4.862 9.697 1.00 95.25 97 THR A CA 1
ATOM 770 C C . THR A 1 97 ? 0.149 3.345 9.803 1.00 95.25 97 THR A C 1
ATOM 772 O O . THR A 1 97 ? -0.012 2.777 10.883 1.00 95.25 97 THR A O 1
ATOM 775 N N . LEU A 1 98 ? 0.557 2.686 8.711 1.00 95.38 98 LEU A N 1
ATOM 776 C CA . LEU A 1 98 ? 0.923 1.269 8.724 1.00 95.38 98 LEU A CA 1
ATOM 777 C C . LEU A 1 98 ? 2.271 1.017 9.410 1.00 95.38 98 LEU A C 1
ATOM 779 O O . LEU A 1 98 ? 2.492 -0.074 9.932 1.00 95.38 98 LEU A O 1
ATOM 783 N N . PHE A 1 99 ? 3.171 2.004 9.379 1.00 95.31 99 PHE A N 1
ATOM 784 C CA . PHE A 1 99 ? 4.514 1.897 9.935 1.00 95.31 99 PHE A CA 1
ATOM 785 C C . PHE A 1 99 ? 4.496 2.061 11.459 1.00 95.31 99 PHE A C 1
ATOM 787 O O . PHE A 1 99 ? 4.240 3.145 11.991 1.00 95.31 99 PHE A O 1
ATOM 794 N N . ASP A 1 100 ? 4.833 0.991 12.176 1.00 92.94 100 ASP A N 1
ATOM 795 C CA . ASP A 1 100 ? 4.936 1.009 13.628 1.00 92.94 100 ASP A CA 1
ATOM 796 C C . ASP A 1 100 ? 6.262 1.622 14.098 1.00 92.94 100 ASP A C 1
ATOM 798 O O . ASP A 1 100 ? 7.318 0.988 14.118 1.00 92.94 100 ASP A O 1
ATOM 802 N N . LYS A 1 101 ? 6.182 2.860 14.584 1.00 89.38 101 LYS A N 1
ATOM 803 C CA . LYS A 1 101 ? 7.318 3.571 15.186 1.00 89.38 101 LYS A CA 1
ATOM 804 C C . LYS A 1 101 ? 7.742 3.006 16.544 1.00 89.38 101 LYS A C 1
ATOM 806 O O . LYS A 1 101 ? 8.822 3.348 17.020 1.00 89.38 101 LYS A O 1
ATOM 811 N N . THR A 1 102 ? 6.911 2.186 17.192 1.00 87.56 102 THR A N 1
ATOM 812 C CA . THR A 1 102 ? 7.219 1.633 18.520 1.00 87.56 102 THR A CA 1
ATOM 813 C C . THR A 1 102 ? 8.148 0.421 18.454 1.00 87.56 102 THR A C 1
ATOM 815 O O . THR A 1 102 ? 8.764 0.080 19.463 1.00 87.56 102 THR A O 1
ATOM 818 N N . GLY A 1 103 ? 8.273 -0.216 17.282 1.00 85.56 103 GLY A N 1
ATOM 819 C CA . GLY A 1 103 ? 9.072 -1.429 17.093 1.00 85.56 103 GLY A CA 1
ATOM 820 C C . GLY A 1 103 ? 8.474 -2.669 17.768 1.00 85.56 103 GLY A C 1
ATOM 821 O O . GLY A 1 103 ? 9.185 -3.643 18.009 1.00 85.56 103 GLY A O 1
ATOM 822 N N . THR A 1 104 ? 7.187 -2.627 18.113 1.00 90.06 104 THR A N 1
ATOM 823 C CA . THR A 1 104 ? 6.468 -3.722 18.776 1.00 90.06 104 THR A CA 1
ATOM 824 C C . THR A 1 104 ? 5.813 -4.651 17.758 1.00 90.06 104 THR A C 1
ATOM 826 O O . THR A 1 104 ? 5.621 -5.838 18.023 1.00 90.06 104 THR A O 1
ATOM 829 N N . LYS A 1 105 ? 5.445 -4.113 16.595 1.00 93.44 105 LYS A N 1
ATOM 830 C CA . LYS A 1 105 ? 4.804 -4.843 15.508 1.00 93.44 105 LYS A CA 1
ATOM 831 C C . LYS A 1 105 ? 5.847 -5.444 14.577 1.00 93.44 105 LYS A C 1
ATOM 833 O O . LYS A 1 105 ? 6.922 -4.884 14.365 1.00 93.44 105 LYS A O 1
ATOM 838 N N . SER A 1 106 ? 5.528 -6.609 14.031 1.00 95.88 106 SER A N 1
ATOM 839 C CA . SER A 1 106 ? 6.406 -7.313 13.110 1.00 95.88 106 SER A CA 1
ATOM 840 C C . SER A 1 106 ? 5.589 -8.142 12.133 1.00 95.88 106 SER A C 1
ATOM 842 O O . SER A 1 106 ? 4.800 -8.996 12.536 1.00 95.88 106 SER A O 1
ATOM 844 N N . LEU A 1 107 ? 5.827 -7.911 10.848 1.00 96.94 107 LEU A N 1
ATOM 845 C CA . LEU A 1 107 ? 5.284 -8.677 9.738 1.00 96.94 107 LEU A CA 1
ATOM 846 C C . LEU A 1 107 ? 6.445 -9.173 8.877 1.00 96.94 107 LEU A C 1
ATOM 848 O O . LEU A 1 107 ? 7.465 -8.499 8.769 1.00 96.94 107 LEU A O 1
ATOM 852 N N . VAL A 1 108 ? 6.308 -10.348 8.269 1.00 97.19 108 VAL A N 1
ATOM 853 C CA . VAL A 1 108 ? 7.351 -10.940 7.417 1.00 97.19 108 VAL A CA 1
ATOM 854 C C . VAL A 1 108 ? 7.033 -10.657 5.951 1.00 97.19 108 VAL A C 1
ATOM 856 O O . VAL A 1 108 ? 5.907 -10.890 5.508 1.00 97.19 108 VAL A O 1
ATOM 859 N N . ASP A 1 109 ? 8.002 -10.132 5.200 1.00 96.12 109 ASP A N 1
ATOM 860 C CA . ASP A 1 109 ? 7.864 -9.868 3.764 1.00 96.12 109 ASP A CA 1
ATOM 861 C C . ASP A 1 109 ? 8.099 -11.132 2.912 1.00 96.12 109 ASP A C 1
ATOM 863 O O . ASP A 1 109 ? 8.464 -12.200 3.409 1.00 96.12 109 ASP A O 1
ATOM 867 N N . LYS A 1 110 ? 7.903 -11.021 1.594 1.00 95.19 110 LYS A N 1
ATOM 868 C CA . LYS A 1 110 ? 8.128 -12.112 0.628 1.00 95.19 110 LYS A CA 1
ATOM 869 C C . LYS A 1 110 ? 9.556 -12.687 0.648 1.00 95.19 110 LYS A C 1
ATOM 871 O O . LYS A 1 110 ? 9.773 -13.784 0.144 1.00 95.19 110 LYS A O 1
ATOM 876 N N . ASN A 1 111 ? 10.530 -11.930 1.157 1.00 95.44 111 ASN A N 1
ATOM 877 C CA . ASN A 1 111 ? 11.940 -12.299 1.244 1.00 95.44 111 ASN A CA 1
ATOM 878 C C . ASN A 1 111 ? 12.287 -12.919 2.610 1.00 95.44 111 ASN A C 1
ATOM 880 O O . ASN A 1 111 ? 13.455 -13.216 2.853 1.00 95.44 111 ASN A O 1
ATOM 884 N N . GLY A 1 112 ? 11.313 -13.089 3.509 1.00 94.56 112 GLY A N 1
ATOM 885 C CA . GLY A 1 112 ? 11.550 -13.570 4.869 1.00 94.56 112 GLY A CA 1
ATOM 886 C C . GLY A 1 112 ? 12.107 -12.499 5.812 1.00 94.56 112 GLY A C 1
ATOM 887 O O . GLY A 1 112 ? 12.573 -12.830 6.898 1.00 94.56 112 GLY A O 1
ATOM 888 N N . THR A 1 113 ? 12.086 -11.222 5.419 1.00 95.88 113 THR A N 1
ATOM 889 C CA . THR A 1 113 ? 12.569 -10.115 6.252 1.00 95.88 113 THR A CA 1
ATOM 890 C C . THR A 1 113 ? 11.426 -9.540 7.079 1.00 95.88 113 THR A C 1
ATOM 892 O O . THR A 1 113 ? 10.385 -9.166 6.537 1.00 95.88 113 THR A O 1
ATOM 895 N N . SER A 1 114 ? 11.630 -9.427 8.390 1.00 96.50 114 SER A N 1
ATOM 896 C CA . SER A 1 114 ? 10.690 -8.750 9.283 1.00 96.50 114 SER A CA 1
ATOM 897 C C . SER A 1 114 ? 10.711 -7.233 9.084 1.00 96.50 114 SER A C 1
ATOM 899 O O . SER A 1 114 ? 11.775 -6.633 8.931 1.00 96.50 114 SER A O 1
ATOM 901 N N . TYR A 1 115 ? 9.542 -6.603 9.131 1.00 96.25 115 TYR A N 1
ATOM 902 C CA . TYR A 1 115 ? 9.372 -5.154 9.040 1.00 96.25 115 TYR A CA 1
ATOM 903 C C . TYR A 1 115 ? 8.224 -4.680 9.950 1.00 96.25 115 TYR A C 1
ATOM 905 O O . TYR A 1 115 ? 7.359 -5.490 10.301 1.00 96.25 115 TYR A O 1
ATOM 913 N N . PRO A 1 116 ? 8.234 -3.411 10.400 1.00 96.31 116 PRO A N 1
ATOM 914 C CA . PRO A 1 116 ? 7.376 -2.932 11.482 1.00 96.31 116 PRO A CA 1
ATOM 915 C C . PRO A 1 116 ? 5.961 -2.597 10.990 1.00 96.31 116 PRO A C 1
ATOM 917 O O . PRO A 1 116 ? 5.551 -1.442 10.939 1.00 96.31 116 PRO A O 1
ATOM 920 N N . ILE A 1 117 ? 5.212 -3.633 10.624 1.00 96.00 117 ILE A N 1
ATOM 921 C CA . ILE A 1 117 ? 3.771 -3.588 10.357 1.00 96.00 117 ILE A CA 1
ATOM 922 C C . ILE A 1 117 ? 3.072 -4.588 11.277 1.00 96.00 117 ILE A C 1
ATOM 924 O O . ILE A 1 117 ? 3.654 -5.596 11.679 1.00 96.00 117 ILE A O 1
ATOM 928 N N . ASP A 1 118 ? 1.819 -4.299 11.626 1.00 96.44 118 ASP A N 1
ATOM 929 C CA . ASP A 1 118 ? 0.972 -5.197 12.409 1.00 96.44 118 ASP A CA 1
ATOM 930 C C . ASP A 1 118 ? 0.785 -6.568 11.721 1.00 96.44 118 ASP A C 1
ATOM 932 O O . ASP A 1 118 ? 0.516 -6.659 10.521 1.00 96.44 118 ASP A O 1
ATOM 936 N N . SER A 1 119 ? 0.923 -7.653 12.485 1.00 96.75 119 SER A N 1
ATOM 937 C CA . SER A 1 119 ? 0.780 -9.027 11.990 1.00 96.75 119 SER A CA 1
ATOM 938 C C . SER A 1 119 ? -0.662 -9.408 11.639 1.00 96.75 119 SER A C 1
ATOM 940 O O . SER A 1 119 ? -0.889 -10.494 11.109 1.00 96.75 119 SER A O 1
ATOM 942 N N . ILE A 1 120 ? -1.631 -8.523 11.899 1.00 97.00 120 ILE A N 1
ATOM 943 C CA . ILE A 1 120 ? -3.005 -8.643 11.400 1.00 97.00 120 ILE A CA 1
ATOM 944 C C . ILE A 1 120 ? -3.072 -8.644 9.867 1.00 97.00 120 ILE A C 1
ATOM 946 O O . ILE A 1 120 ? -3.983 -9.224 9.280 1.00 97.00 120 ILE A O 1
ATOM 950 N N . PHE A 1 121 ? -2.104 -8.014 9.201 1.00 97.75 121 PHE A N 1
ATOM 951 C CA . PHE A 1 121 ? -1.995 -8.043 7.750 1.00 97.75 121 PHE A CA 1
ATOM 952 C C . PHE A 1 121 ? -1.408 -9.369 7.262 1.00 97.75 121 PHE A C 1
ATOM 954 O O . PHE A 1 121 ? -0.673 -10.052 7.971 1.00 97.75 121 PHE A O 1
ATOM 961 N N . ALA A 1 122 ? -1.704 -9.732 6.015 1.00 97.12 122 ALA A N 1
ATOM 962 C CA . ALA A 1 122 ? -1.223 -10.992 5.468 1.00 97.12 122 ALA A CA 1
ATOM 963 C C . ALA A 1 122 ? 0.319 -10.996 5.319 1.00 97.12 122 ALA A C 1
ATOM 965 O O . ALA A 1 122 ? 0.882 -10.051 4.748 1.00 97.12 122 ALA A O 1
ATOM 966 N N . PRO A 1 123 ? 1.018 -12.044 5.80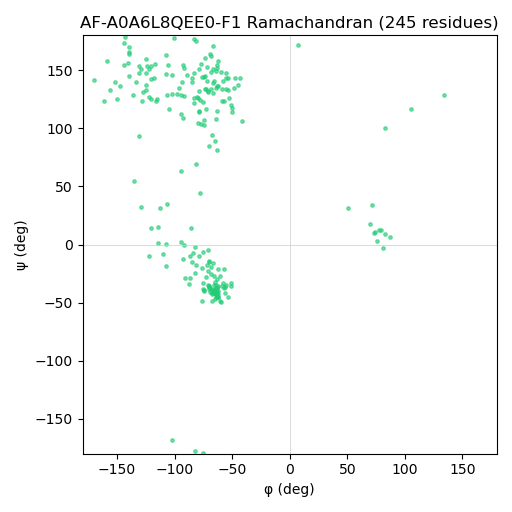2 1.00 97.44 123 PRO A N 1
ATOM 967 C CA . PRO A 1 123 ? 2.465 -12.177 5.652 1.00 97.44 123 PRO A CA 1
ATOM 968 C C . PRO A 1 123 ? 2.851 -12.537 4.214 1.00 97.44 123 PRO A C 1
ATOM 970 O O . PRO A 1 123 ? 2.042 -13.050 3.444 1.00 97.44 123 PRO A O 1
ATOM 973 N N . GLY A 1 124 ? 4.112 -12.299 3.853 1.00 96.31 124 GLY A N 1
ATOM 974 C CA . GLY A 1 124 ? 4.656 -12.617 2.530 1.00 96.31 124 GLY A CA 1
ATOM 975 C C . GLY A 1 124 ? 4.376 -11.562 1.455 1.00 96.31 124 GLY A C 1
ATOM 976 O O . GLY A 1 124 ? 4.643 -11.818 0.281 1.00 96.31 124 GLY A O 1
ATOM 977 N N . GLY A 1 125 ? 3.840 -10.398 1.836 1.00 95.69 125 GLY A N 1
ATOM 978 C CA . GLY A 1 125 ? 3.700 -9.224 0.969 1.00 95.69 125 GLY A CA 1
ATOM 979 C C . GLY A 1 125 ? 5.020 -8.491 0.736 1.00 95.69 125 GLY A C 1
ATOM 980 O O . GLY A 1 125 ? 6.077 -8.884 1.235 1.00 95.69 125 GLY A O 1
ATOM 981 N N . ALA A 1 126 ? 4.979 -7.411 -0.032 1.00 96.19 126 ALA A N 1
ATOM 982 C CA . ALA A 1 126 ? 6.112 -6.515 -0.183 1.00 96.19 126 ALA A CA 1
ATOM 983 C C . ALA A 1 126 ? 6.179 -5.507 0.971 1.00 96.19 126 ALA A C 1
ATOM 985 O O . ALA A 1 126 ? 5.167 -5.025 1.470 1.00 96.19 126 ALA A O 1
ATOM 986 N N . SER A 1 127 ? 7.398 -5.125 1.342 1.00 95.94 127 SER A N 1
ATOM 987 C CA . SER A 1 127 ? 7.649 -4.080 2.337 1.00 95.94 127 SER A CA 1
ATOM 988 C C . SER A 1 127 ? 7.650 -2.664 1.744 1.00 95.94 127 SER A C 1
ATOM 990 O O . SER A 1 127 ? 8.167 -1.739 2.362 1.00 95.94 127 SER A O 1
ATOM 992 N N . ASN A 1 128 ? 7.160 -2.497 0.517 1.00 96.44 128 ASN A N 1
ATOM 993 C CA . ASN A 1 128 ? 7.055 -1.215 -0.167 1.00 96.44 128 ASN A CA 1
ATOM 994 C C . ASN A 1 128 ? 5.640 -1.023 -0.703 1.00 96.44 128 ASN A C 1
ATOM 996 O O . ASN A 1 128 ? 4.947 -1.993 -1.014 1.00 96.44 128 ASN A O 1
ATOM 1000 N N . THR A 1 129 ? 5.222 0.233 -0.800 1.00 97.44 129 THR A N 1
ATOM 1001 C CA . THR A 1 129 ? 3.938 0.597 -1.393 1.00 97.44 129 THR A CA 1
ATOM 1002 C C . THR A 1 129 ? 4.081 1.849 -2.242 1.00 97.44 129 THR A C 1
ATOM 1004 O O . THR A 1 129 ? 4.848 2.759 -1.908 1.00 97.44 129 THR A O 1
ATOM 1007 N N . TRP A 1 130 ? 3.321 1.904 -3.333 1.00 98.00 130 TRP A N 1
ATOM 1008 C CA . TRP A 1 130 ? 3.052 3.168 -4.003 1.00 98.00 130 TRP A CA 1
ATOM 1009 C C . TRP A 1 130 ? 2.271 4.115 -3.093 1.00 98.00 130 TRP A C 1
ATOM 1011 O O . TRP A 1 130 ? 1.531 3.666 -2.210 1.00 98.00 130 TRP A O 1
ATOM 1021 N N . ILE A 1 131 ? 2.464 5.411 -3.331 1.00 97.50 131 ILE A N 1
ATOM 1022 C CA . ILE A 1 131 ? 1.759 6.508 -2.670 1.00 97.50 131 ILE A CA 1
ATOM 1023 C C . ILE A 1 131 ? 1.236 7.494 -3.717 1.00 97.50 131 ILE A C 1
ATOM 1025 O O . ILE A 1 131 ? 1.817 7.604 -4.796 1.00 97.50 131 ILE A O 1
ATOM 1029 N N . SER A 1 132 ? 0.161 8.216 -3.409 1.00 96.19 132 SER A N 1
ATOM 1030 C CA . SER A 1 132 ? -0.483 9.144 -4.349 1.00 96.19 132 SER A CA 1
ATOM 1031 C C . SER A 1 132 ? 0.378 10.358 -4.721 1.00 96.19 132 SER A C 1
ATOM 1033 O O . SER A 1 132 ? 0.074 11.046 -5.684 1.00 96.19 132 SER A O 1
ATOM 1035 N N . GLU A 1 133 ? 1.437 10.647 -3.963 1.00 95.88 133 GLU A N 1
ATOM 1036 C CA . GLU A 1 133 ? 2.422 11.691 -4.271 1.00 95.88 133 GLU A CA 1
ATOM 1037 C C . GLU A 1 133 ? 3.395 11.304 -5.398 1.00 95.88 133 GLU A C 1
ATOM 1039 O O . GLU A 1 133 ? 4.215 12.129 -5.806 1.00 95.88 133 GLU A O 1
ATOM 1044 N N . CYS A 1 134 ? 3.347 10.058 -5.873 1.00 95.19 134 CYS A N 1
ATOM 1045 C CA . CYS A 1 134 ? 4.072 9.627 -7.060 1.00 95.19 134 CYS A CA 1
ATOM 1046 C C . CYS A 1 134 ? 3.397 10.181 -8.331 1.00 95.19 134 CYS A C 1
ATOM 1048 O O . CYS A 1 134 ? 2.177 10.303 -8.393 1.00 95.19 134 CYS A O 1
ATOM 1050 N N . SER A 1 135 ? 4.190 10.521 -9.345 1.00 94.69 135 SER A N 1
ATOM 1051 C CA . SER A 1 135 ? 3.729 10.945 -10.673 1.00 94.69 135 SER A CA 1
ATOM 1052 C C . SER A 1 135 ? 4.672 10.426 -11.760 1.00 94.69 135 SER A C 1
ATOM 1054 O O . SER A 1 135 ? 5.733 9.879 -11.448 1.00 94.69 135 SER A O 1
ATOM 1056 N N . ASP A 1 136 ? 4.316 10.617 -13.032 1.00 90.56 136 ASP A N 1
ATOM 1057 C CA . ASP A 1 136 ? 5.158 10.208 -14.165 1.00 90.56 136 ASP A CA 1
ATOM 1058 C C . ASP A 1 136 ? 6.502 10.955 -14.202 1.00 90.56 136 ASP A C 1
ATOM 1060 O O . ASP A 1 136 ? 7.516 10.400 -14.627 1.00 90.56 136 ASP A O 1
ATOM 1064 N N . GLU A 1 137 ? 6.541 12.192 -13.703 1.00 91.12 137 GLU A N 1
ATOM 1065 C CA . GLU A 1 137 ? 7.754 13.009 -13.591 1.00 91.12 137 GLU A CA 1
ATOM 1066 C C . GLU A 1 137 ? 8.524 12.746 -12.296 1.00 91.12 137 GLU A C 1
ATOM 1068 O O . GLU A 1 137 ? 9.742 12.935 -12.239 1.00 91.12 137 GLU A O 1
ATOM 1073 N N . LYS A 1 138 ? 7.818 12.352 -11.230 1.00 94.62 138 LYS A N 1
ATOM 1074 C CA . LYS A 1 138 ? 8.389 12.181 -9.898 1.00 94.62 138 LYS A CA 1
ATOM 1075 C C . LYS A 1 138 ? 7.981 10.840 -9.314 1.00 94.62 138 LYS A C 1
ATOM 1077 O O . LYS A 1 138 ? 6.981 10.708 -8.611 1.00 94.62 138 LYS A O 1
ATOM 1082 N N . ILE A 1 139 ? 8.840 9.858 -9.533 1.00 97.12 139 ILE A N 1
ATOM 1083 C CA . ILE A 1 139 ? 8.626 8.509 -9.031 1.00 97.12 139 ILE A CA 1
ATOM 1084 C C . ILE A 1 139 ? 8.997 8.456 -7.554 1.00 97.12 139 ILE A C 1
ATOM 1086 O O . ILE A 1 139 ? 10.160 8.633 -7.191 1.00 97.12 139 ILE A O 1
ATOM 1090 N N . ILE A 1 140 ? 8.010 8.216 -6.692 1.00 96.19 140 ILE A N 1
ATOM 1091 C CA . ILE A 1 140 ? 8.189 8.134 -5.241 1.00 96.19 140 ILE A CA 1
ATOM 1092 C C . ILE A 1 140 ? 7.593 6.833 -4.730 1.00 96.19 140 ILE A C 1
ATOM 1094 O O . ILE A 1 140 ? 6.442 6.504 -5.006 1.00 96.19 140 ILE A O 1
ATOM 1098 N N . ARG A 1 141 ? 8.362 6.112 -3.918 1.00 95.44 141 ARG A N 1
ATOM 1099 C CA . ARG A 1 141 ? 7.914 4.876 -3.275 1.00 95.44 141 ARG A CA 1
ATOM 1100 C C . ARG A 1 141 ? 8.083 4.972 -1.769 1.00 95.44 141 ARG A C 1
ATOM 1102 O O . ARG A 1 141 ? 9.134 5.407 -1.302 1.00 95.44 141 ARG A O 1
ATOM 1109 N N . MET A 1 142 ? 7.089 4.511 -1.017 1.00 97.12 142 MET A N 1
ATOM 1110 C CA . MET A 1 142 ? 7.186 4.376 0.435 1.00 97.12 142 MET A CA 1
ATOM 1111 C C . MET A 1 142 ? 7.869 3.055 0.797 1.00 97.12 142 MET A C 1
ATOM 1113 O O . MET A 1 142 ? 7.426 1.984 0.372 1.00 97.12 142 MET A O 1
ATOM 1117 N N . ASP A 1 143 ? 8.924 3.126 1.605 1.00 96.56 143 ASP A N 1
ATOM 1118 C CA . ASP A 1 143 ? 9.544 1.970 2.244 1.00 96.56 143 ASP A CA 1
ATOM 1119 C C . ASP A 1 143 ? 8.967 1.790 3.653 1.00 96.56 143 ASP A C 1
ATOM 1121 O O . ASP A 1 143 ? 9.206 2.591 4.558 1.00 96.56 143 ASP A O 1
ATOM 1125 N N . LEU A 1 144 ? 8.212 0.712 3.847 1.00 96.31 144 LEU A N 1
ATOM 1126 C CA . LEU A 1 144 ? 7.550 0.391 5.109 1.00 96.31 144 LEU A CA 1
ATOM 1127 C C . LEU A 1 144 ? 8.491 -0.303 6.109 1.00 96.31 144 LEU A C 1
ATOM 1129 O O . LEU A 1 144 ? 8.077 -0.589 7.228 1.00 96.31 144 LEU A O 1
ATOM 1133 N N . LYS A 1 145 ? 9.752 -0.577 5.746 1.00 95.12 145 LYS A N 1
ATOM 1134 C CA . LYS A 1 145 ? 10.791 -1.024 6.691 1.00 95.12 145 LYS A CA 1
ATOM 1135 C C . LYS A 1 145 ? 11.295 0.122 7.552 1.00 95.12 145 LYS A C 1
ATOM 1137 O O . LYS A 1 145 ? 11.644 -0.103 8.706 1.00 95.12 145 LYS A O 1
ATOM 1142 N N . ILE A 1 146 ? 11.332 1.328 6.988 1.00 94.94 146 ILE A N 1
ATOM 1143 C CA . ILE A 1 146 ? 11.885 2.527 7.636 1.00 94.94 146 ILE A CA 1
ATOM 1144 C C . ILE A 1 146 ? 10.886 3.687 7.748 1.00 94.94 146 ILE A C 1
ATOM 1146 O O . ILE A 1 146 ? 11.171 4.656 8.446 1.00 94.94 146 ILE A O 1
ATOM 1150 N N . GLY A 1 147 ? 9.725 3.600 7.092 1.00 94.69 147 GLY A N 1
ATOM 1151 C CA . GLY A 1 147 ? 8.690 4.636 7.114 1.00 94.69 147 GLY A CA 1
ATOM 1152 C C . GLY A 1 147 ? 9.079 5.890 6.330 1.00 94.69 147 GLY A C 1
ATOM 1153 O O . GLY A 1 147 ? 8.745 6.998 6.749 1.00 94.69 147 GLY A O 1
ATOM 1154 N N . VAL A 1 148 ? 9.826 5.729 5.231 1.00 96.81 148 VAL A N 1
ATOM 1155 C CA . VAL A 1 148 ? 10.371 6.838 4.432 1.00 96.81 148 VAL A CA 1
ATOM 1156 C C . VAL A 1 148 ? 9.955 6.702 2.972 1.00 96.81 148 VAL A C 1
ATOM 1158 O O . VAL A 1 148 ? 10.098 5.643 2.360 1.00 96.81 148 VAL A O 1
ATOM 1161 N N . ASP A 1 149 ? 9.480 7.801 2.398 1.00 95.88 149 ASP A N 1
ATOM 1162 C CA . ASP A 1 149 ? 9.279 7.964 0.966 1.00 95.88 149 ASP A CA 1
ATOM 1163 C C . ASP A 1 149 ? 10.603 8.307 0.279 1.00 95.88 149 ASP A C 1
ATOM 1165 O O . ASP A 1 149 ? 11.308 9.240 0.658 1.00 95.88 149 ASP A O 1
ATOM 1169 N N . THR A 1 150 ? 10.951 7.537 -0.745 1.00 96.31 150 THR A N 1
ATOM 1170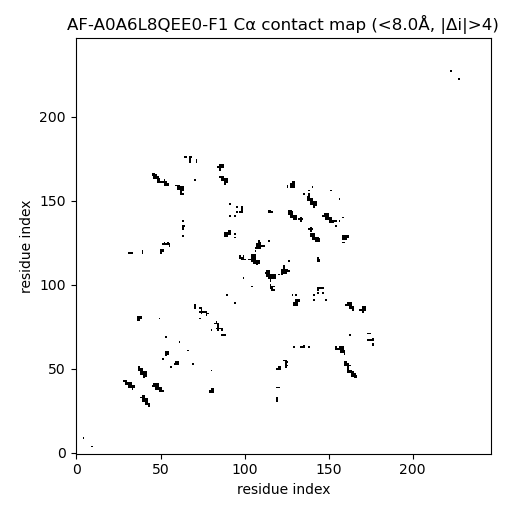 C CA . THR A 1 150 ? 12.201 7.705 -1.486 1.00 96.31 150 THR A CA 1
ATOM 1171 C C . THR A 1 150 ? 11.886 8.097 -2.927 1.00 96.31 150 THR A C 1
ATOM 1173 O O . THR A 1 150 ? 11.154 7.357 -3.593 1.00 96.31 150 THR A O 1
ATOM 1176 N N . PRO A 1 151 ? 12.406 9.234 -3.425 1.00 96.00 151 PRO A N 1
ATOM 1177 C CA . PRO A 1 151 ? 12.334 9.571 -4.839 1.00 96.00 151 PRO A CA 1
ATOM 1178 C C . PRO A 1 151 ? 13.330 8.726 -5.642 1.00 96.00 151 PRO A C 1
ATOM 1180 O O . PRO A 1 151 ? 14.440 8.451 -5.183 1.00 96.00 151 PRO A O 1
ATOM 1183 N N . TYR A 1 152 ? 12.948 8.351 -6.858 1.00 94.62 152 TYR A N 1
ATOM 1184 C CA . TYR A 1 152 ? 13.777 7.583 -7.780 1.00 94.62 152 TYR A CA 1
ATOM 1185 C C . TYR A 1 152 ? 14.060 8.383 -9.055 1.00 94.62 152 TYR A C 1
ATOM 1187 O O . TYR A 1 152 ? 13.183 9.100 -9.532 1.00 94.62 152 TYR A O 1
ATOM 1195 N N . PRO A 1 153 ? 15.269 8.254 -9.630 1.00 91.00 153 PRO A N 1
ATOM 1196 C CA . PRO A 1 153 ? 15.640 8.969 -10.850 1.00 91.00 153 PRO A CA 1
ATOM 1197 C C . PRO A 1 153 ? 15.075 8.328 -12.126 1.00 91.00 153 PRO A C 1
ATOM 1199 O O . PRO A 1 153 ? 15.208 8.907 -13.200 1.00 91.00 153 PRO A O 1
ATOM 1202 N N . THR A 1 154 ? 14.500 7.125 -12.036 1.00 91.56 154 THR A N 1
ATOM 1203 C CA . THR A 1 154 ? 13.999 6.353 -13.178 1.00 91.56 154 THR A CA 1
ATOM 1204 C C . THR A 1 154 ? 12.512 6.057 -13.042 1.00 91.56 154 THR A C 1
ATOM 1206 O O . THR A 1 154 ? 11.984 5.952 -11.937 1.00 91.56 154 THR A O 1
ATOM 1209 N N . THR A 1 155 ? 11.856 5.868 -14.185 1.00 90.38 155 THR A N 1
ATOM 1210 C CA . THR A 1 155 ? 10.447 5.463 -14.297 1.00 90.38 155 THR A CA 1
ATOM 1211 C C . THR A 1 155 ? 10.239 3.959 -14.160 1.00 90.38 155 THR A C 1
ATOM 1213 O O . THR A 1 155 ? 9.188 3.525 -13.701 1.00 90.38 155 THR A O 1
ATOM 1216 N N . GLU A 1 156 ? 11.259 3.150 -14.458 1.00 92.12 156 GLU A N 1
ATOM 1217 C CA . GLU A 1 156 ? 11.226 1.683 -14.352 1.00 92.12 156 GLU A CA 1
ATOM 1218 C C . GLU A 1 156 ? 11.384 1.171 -12.907 1.00 92.12 156 GLU A C 1
ATOM 1220 O O . GLU A 1 156 ? 12.147 0.246 -12.612 1.00 92.12 156 GLU A O 1
ATOM 1225 N N . VAL A 1 157 ? 10.682 1.792 -11.965 1.00 96.06 157 VAL A N 1
ATOM 1226 C CA . VAL A 1 157 ? 10.659 1.360 -10.569 1.00 96.06 157 VAL A CA 1
ATOM 1227 C C . VAL A 1 157 ? 9.457 0.465 -10.360 1.00 96.06 157 VAL A C 1
ATOM 1229 O O . VAL A 1 157 ? 8.330 0.831 -10.666 1.00 96.06 157 VAL A O 1
ATOM 1232 N N . TRP A 1 158 ? 9.707 -0.706 -9.790 1.00 96.31 158 TRP A N 1
ATOM 1233 C CA . TRP A 1 158 ? 8.682 -1.697 -9.503 1.00 96.31 158 TRP A CA 1
ATOM 1234 C C . TRP A 1 158 ? 8.332 -1.660 -8.015 1.00 96.31 158 TRP A C 1
ATOM 1236 O O . TRP A 1 158 ? 9.215 -1.724 -7.147 1.00 96.31 158 TRP A O 1
ATOM 1246 N N . SER A 1 159 ? 7.040 -1.577 -7.709 1.00 96.62 159 SER A N 1
ATOM 1247 C CA . SER A 1 159 ? 6.526 -1.605 -6.339 1.00 96.62 159 SER A CA 1
ATOM 1248 C C . SER A 1 159 ? 5.248 -2.426 -6.245 1.00 96.62 159 SER A C 1
ATOM 1250 O O . SER A 1 159 ? 4.558 -2.686 -7.233 1.00 96.62 159 SER A O 1
ATOM 1252 N N . SER A 1 160 ? 4.977 -2.913 -5.038 1.00 96.94 160 SER A N 1
ATOM 1253 C CA . SER A 1 160 ? 3.644 -3.383 -4.687 1.00 96.94 160 SER A CA 1
ATOM 1254 C C . SER A 1 160 ? 2.801 -2.185 -4.263 1.00 96.94 160 SER A C 1
ATOM 1256 O O . SER A 1 160 ? 3.290 -1.052 -4.182 1.00 96.94 160 SER A O 1
ATOM 1258 N N . MET A 1 161 ? 1.536 -2.438 -3.967 1.00 96.19 161 MET A N 1
ATOM 1259 C CA . MET A 1 161 ? 0.667 -1.462 -3.331 1.00 96.19 161 MET A CA 1
ATOM 1260 C C . MET A 1 161 ? -0.347 -2.158 -2.434 1.00 96.19 161 MET A C 1
ATOM 1262 O O . MET A 1 161 ? -0.932 -3.183 -2.803 1.00 96.19 161 MET A O 1
ATOM 1266 N N . ARG A 1 162 ? -0.546 -1.593 -1.244 1.00 96.81 162 ARG A N 1
ATOM 1267 C CA . ARG A 1 162 ? -1.647 -1.955 -0.354 1.00 96.81 162 ARG A CA 1
ATOM 1268 C C . ARG A 1 162 ? -2.678 -0.844 -0.421 1.00 96.81 162 ARG A C 1
ATOM 1270 O O . ARG A 1 162 ? -2.377 0.293 -0.073 1.00 96.81 162 ARG A O 1
ATOM 1277 N N . LEU A 1 163 ? -3.865 -1.188 -0.904 1.00 97.75 163 LEU A N 1
ATOM 1278 C CA . LEU A 1 163 ? -4.914 -0.204 -1.120 1.00 97.75 163 LEU A CA 1
ATOM 1279 C C . LEU A 1 163 ? -5.614 0.149 0.188 1.00 97.75 163 LEU A C 1
ATOM 1281 O O . LEU A 1 163 ? -5.711 -0.667 1.113 1.00 97.75 163 LEU A O 1
ATOM 1285 N N . ILE A 1 164 ? -6.105 1.376 0.216 1.00 97.94 164 ILE A N 1
ATOM 1286 C CA . ILE A 1 164 ? -6.863 1.970 1.305 1.00 97.94 164 ILE A CA 1
ATOM 1287 C C . ILE A 1 164 ? -8.203 2.461 0.762 1.00 97.94 164 ILE A C 1
ATOM 1289 O O . ILE A 1 164 ? -8.322 2.803 -0.417 1.00 97.94 164 ILE A O 1
ATOM 1293 N N . ARG A 1 165 ? -9.203 2.515 1.634 1.00 96.50 165 ARG A N 1
ATOM 1294 C CA . ARG A 1 165 ? -10.442 3.262 1.434 1.00 96.50 165 ARG A CA 1
ATOM 1295 C C . ARG A 1 165 ? -10.860 3.953 2.726 1.00 96.50 165 ARG A C 1
ATOM 1297 O O . ARG A 1 165 ? -10.419 3.596 3.825 1.00 96.50 165 ARG A O 1
ATOM 1304 N N . LYS A 1 166 ? -11.789 4.892 2.585 1.00 94.50 166 LYS A N 1
ATOM 1305 C CA . LYS A 1 166 ? -12.505 5.527 3.688 1.00 94.50 166 LYS A CA 1
ATOM 1306 C C . LYS A 1 166 ? -14.005 5.521 3.406 1.00 94.50 166 LYS A C 1
ATOM 1308 O O . LYS A 1 166 ? -14.438 5.566 2.254 1.00 94.50 166 LYS A O 1
ATOM 1313 N N . GLU A 1 167 ? -14.810 5.42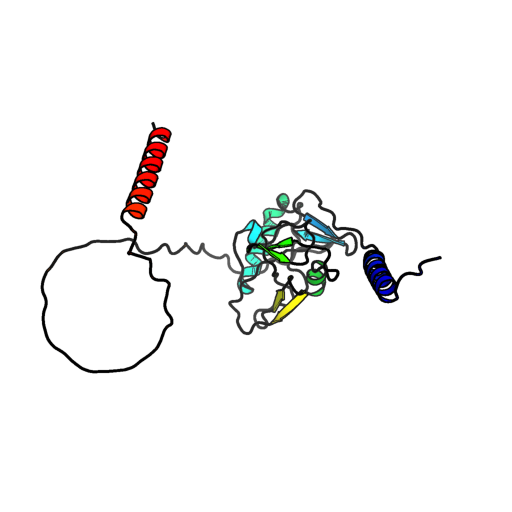2 4.457 1.00 89.75 167 GLU A N 1
ATOM 1314 C CA . GLU A 1 167 ? -16.264 5.509 4.329 1.00 89.75 167 GLU A CA 1
ATOM 1315 C C . GLU A 1 167 ? -16.690 6.900 3.831 1.00 89.75 167 GLU A C 1
ATOM 1317 O O . GLU A 1 167 ? -16.162 7.916 4.282 1.00 89.75 167 GLU A O 1
ATOM 1322 N N . GLY A 1 168 ? -17.613 6.934 2.865 1.00 86.12 168 GLY A N 1
ATOM 1323 C CA . GLY A 1 168 ? -18.085 8.165 2.222 1.00 86.12 168 GLY A CA 1
ATOM 1324 C C . GLY A 1 168 ? -17.177 8.723 1.119 1.00 86.12 168 GLY A C 1
ATOM 1325 O O . GLY A 1 168 ? -17.544 9.711 0.488 1.00 86.12 168 GLY A O 1
ATOM 1326 N N . GLU A 1 169 ? -16.019 8.112 0.854 1.00 87.31 169 GLU A N 1
ATOM 1327 C CA . GLU A 1 169 ? -15.154 8.518 -0.255 1.00 87.31 169 GLU A CA 1
ATOM 1328 C C . GLU A 1 169 ? -15.677 7.965 -1.587 1.00 87.31 169 GLU A C 1
ATOM 1330 O O . GLU A 1 169 ? -16.008 6.780 -1.689 1.00 87.31 169 GLU A O 1
ATOM 1335 N N . ALA A 1 170 ? -15.753 8.823 -2.606 1.00 83.44 170 ALA A N 1
ATOM 1336 C CA . ALA A 1 170 ? -16.137 8.401 -3.946 1.00 83.44 170 ALA A CA 1
ATOM 1337 C C . ALA A 1 170 ? -15.097 7.422 -4.526 1.00 83.44 170 ALA A C 1
ATOM 1339 O O . ALA A 1 170 ? -13.909 7.540 -4.211 1.00 83.44 170 ALA A O 1
ATOM 1340 N N . PRO A 1 171 ? -15.509 6.478 -5.390 1.00 79.69 171 PRO A N 1
ATOM 1341 C CA . PRO A 1 171 ? -14.568 5.650 -6.126 1.00 79.69 171 PRO A CA 1
ATOM 1342 C C . PRO A 1 171 ? -13.547 6.508 -6.877 1.00 79.69 171 PRO A C 1
ATOM 1344 O O . PRO A 1 171 ? -13.922 7.562 -7.408 1.00 79.69 171 PRO A O 1
ATOM 1347 N N . PRO A 1 172 ? -12.274 6.080 -6.962 1.00 78.88 172 PRO A N 1
ATOM 1348 C CA . PRO A 1 172 ? -11.335 6.757 -7.839 1.00 78.88 172 PRO A CA 1
ATOM 1349 C C . PRO A 1 172 ? -11.893 6.726 -9.265 1.00 78.88 172 PRO A C 1
ATOM 1351 O O . PRO A 1 172 ? -12.475 5.727 -9.698 1.00 78.88 172 PRO A O 1
ATOM 1354 N N . ALA A 1 173 ? -11.731 7.828 -10.001 1.00 72.12 173 ALA A N 1
ATOM 1355 C CA . ALA A 1 173 ? -12.005 7.810 -11.431 1.00 72.12 173 ALA A CA 1
ATOM 1356 C C . ALA A 1 173 ? -11.189 6.667 -12.045 1.00 72.12 173 ALA A C 1
ATOM 1358 O O . ALA A 1 173 ? -10.005 6.547 -11.723 1.00 72.12 173 ALA A O 1
ATOM 1359 N N . LYS A 1 174 ? -11.816 5.834 -12.893 1.00 60.19 174 LYS A N 1
ATOM 1360 C CA . LYS A 1 174 ? -11.093 4.785 -13.622 1.00 60.19 174 LYS A CA 1
ATOM 1361 C C . LYS A 1 174 ? -9.888 5.435 -14.273 1.00 60.19 174 LYS A C 1
ATOM 1363 O O . LYS A 1 174 ? -10.045 6.327 -15.112 1.00 60.19 174 LYS A O 1
ATOM 1368 N N . ALA A 1 175 ? -8.704 5.057 -13.823 1.00 51.75 175 ALA A N 1
ATOM 1369 C CA . ALA A 1 175 ? -7.503 5.672 -14.322 1.00 51.75 175 ALA A CA 1
ATOM 1370 C C . ALA A 1 175 ? -7.293 5.104 -15.723 1.00 51.75 175 ALA A C 1
ATOM 1372 O O . ALA A 1 175 ? -7.021 3.920 -15.886 1.00 51.75 175 ALA A O 1
ATOM 1373 N N . GLY A 1 176 ? -7.534 5.937 -16.737 1.00 40.47 176 GLY A N 1
ATOM 1374 C CA . GLY A 1 176 ? -7.434 5.570 -18.144 1.00 40.47 176 GLY A CA 1
ATOM 1375 C C . GLY A 1 176 ? -6.007 5.179 -18.516 1.00 40.47 176 GLY A C 1
ATOM 1376 O O . GLY A 1 176 ? -5.261 5.989 -19.051 1.00 40.47 176 GLY A O 1
ATOM 1377 N N . GLY A 1 177 ? -5.634 3.940 -18.221 1.00 37.69 177 GLY A N 1
ATOM 1378 C CA . GLY A 1 177 ? -4.474 3.250 -18.758 1.00 37.69 177 GLY A CA 1
ATOM 1379 C C . GLY A 1 177 ? -4.975 2.209 -19.746 1.00 37.69 177 GLY A C 1
ATOM 1380 O O . GLY A 1 177 ? -5.895 1.454 -19.432 1.00 37.69 177 GLY A O 1
ATOM 1381 N N . ALA A 1 178 ? -4.412 2.211 -20.952 1.00 35.75 178 ALA A N 1
ATOM 1382 C CA . ALA A 1 178 ? -4.729 1.236 -21.985 1.00 35.75 178 ALA A CA 1
ATOM 1383 C C . ALA A 1 178 ? -4.690 -0.191 -21.416 1.00 35.75 178 ALA A C 1
ATOM 1385 O O . ALA A 1 178 ? -3.774 -0.558 -20.677 1.00 35.75 178 ALA A O 1
ATOM 1386 N N . GLU A 1 179 ? -5.706 -0.970 -21.768 1.00 37.00 179 GLU A N 1
ATOM 1387 C CA . GLU A 1 179 ? -5.790 -2.399 -21.502 1.00 37.00 179 GLU A CA 1
ATOM 1388 C C . GLU A 1 179 ? -4.487 -3.065 -21.978 1.00 37.00 179 GLU A C 1
ATOM 1390 O O . GLU A 1 179 ? -4.155 -2.963 -23.163 1.00 37.00 179 GLU A O 1
ATOM 1395 N N . PRO A 1 180 ? -3.685 -3.684 -21.093 1.00 40.34 180 PRO A N 1
ATOM 1396 C CA . PRO A 1 180 ? -2.490 -4.363 -21.546 1.00 40.34 180 PRO A CA 1
ATOM 1397 C C . PRO A 1 180 ? -2.921 -5.644 -22.256 1.00 40.34 180 PRO A C 1
ATOM 1399 O O . PRO A 1 180 ? -3.481 -6.557 -21.643 1.00 40.34 180 PRO A O 1
ATOM 1402 N N . GLU A 1 181 ? -2.618 -5.726 -23.551 1.00 39.16 181 GLU A N 1
ATOM 1403 C CA . GLU A 1 181 ? -2.548 -7.005 -24.249 1.00 39.16 181 GLU A CA 1
ATOM 1404 C C . GLU A 1 181 ? -1.707 -7.992 -23.417 1.00 39.16 181 GLU A C 1
ATOM 1406 O O . GLU A 1 181 ? -0.726 -7.592 -22.773 1.00 39.16 181 GLU A O 1
ATOM 1411 N N . PRO A 1 182 ? -2.070 -9.286 -23.389 1.00 37.12 182 PRO A N 1
ATOM 1412 C CA . PRO A 1 182 ? -1.376 -10.256 -22.563 1.00 37.12 182 PRO A CA 1
ATOM 1413 C C . PRO A 1 182 ? 0.065 -10.367 -23.060 1.00 37.12 182 PRO A C 1
ATOM 1415 O O . PRO A 1 182 ? 0.327 -10.933 -24.122 1.00 37.12 182 PRO A O 1
ATOM 1418 N N . VAL A 1 183 ? 1.019 -9.838 -22.289 1.00 41.62 183 VAL A N 1
ATOM 1419 C CA . VAL A 1 183 ? 2.440 -10.087 -22.533 1.00 41.62 183 VAL A CA 1
ATOM 1420 C C . VAL A 1 183 ? 2.680 -11.560 -22.248 1.00 41.62 183 VAL A C 1
ATOM 1422 O O . VAL A 1 183 ? 2.887 -11.983 -21.110 1.00 41.62 183 VAL A O 1
ATOM 1425 N N . ALA A 1 184 ? 2.601 -12.339 -23.324 1.00 33.06 184 ALA A N 1
ATOM 1426 C CA . ALA A 1 184 ? 3.036 -13.710 -23.386 1.00 33.06 184 ALA A CA 1
ATOM 1427 C C . ALA A 1 184 ? 4.468 -13.789 -22.853 1.00 33.06 184 ALA A C 1
ATOM 1429 O O . ALA A 1 184 ? 5.400 -13.158 -23.361 1.00 33.06 184 ALA A O 1
ATOM 1430 N N . GLU A 1 185 ? 4.603 -14.582 -21.800 1.00 37.47 185 GLU A N 1
ATOM 1431 C CA . GLU A 1 185 ? 5.842 -15.142 -21.300 1.00 37.47 185 GLU A CA 1
ATOM 1432 C C . GLU A 1 185 ? 6.697 -15.606 -22.489 1.00 37.47 185 GLU A C 1
ATOM 1434 O O . GLU A 1 185 ? 6.383 -16.595 -23.153 1.00 37.47 185 GLU A O 1
ATOM 1439 N N . LYS A 1 186 ? 7.773 -14.870 -22.807 1.00 33.22 186 LYS A N 1
ATOM 1440 C CA . LYS A 1 186 ? 8.782 -15.340 -23.763 1.00 33.22 186 LYS A CA 1
ATOM 1441 C C . LYS A 1 186 ? 9.544 -16.489 -23.118 1.00 33.22 186 LYS A C 1
ATOM 1443 O O . LYS A 1 186 ? 10.617 -16.318 -22.538 1.00 33.22 186 LYS A O 1
ATOM 1448 N N . ALA A 1 187 ? 8.951 -17.668 -23.247 1.00 32.50 187 ALA A N 1
ATOM 1449 C CA . ALA A 1 187 ? 9.622 -18.937 -23.143 1.00 32.50 187 ALA A CA 1
ATOM 1450 C C . ALA A 1 187 ? 10.790 -18.975 -24.143 1.00 32.50 187 ALA A C 1
ATOM 1452 O O . ALA A 1 187 ? 10.702 -18.573 -25.303 1.00 32.50 187 ALA A O 1
ATOM 1453 N N . LYS A 1 188 ? 11.910 -19.432 -23.600 1.00 35.28 188 LYS A N 1
ATOM 1454 C CA . LYS A 1 188 ? 13.201 -19.737 -24.213 1.00 35.28 188 LYS A CA 1
ATOM 1455 C C . LYS A 1 188 ? 13.049 -20.498 -25.553 1.00 35.28 188 LYS A C 1
ATOM 1457 O O . LYS A 1 188 ? 12.170 -21.353 -25.634 1.00 35.28 188 LYS A O 1
ATOM 1462 N N . PRO A 1 189 ? 13.898 -20.250 -26.574 1.00 36.31 189 PRO A N 1
ATOM 1463 C CA . PRO A 1 189 ? 13.710 -20.831 -27.899 1.00 36.31 189 PRO A CA 1
ATOM 1464 C C . PRO A 1 189 ? 13.935 -22.344 -27.901 1.00 36.31 189 PRO A C 1
ATOM 1466 O O . PRO A 1 189 ? 14.922 -22.845 -27.359 1.00 36.31 189 PRO A O 1
ATOM 1469 N N . THR A 1 190 ? 12.995 -23.025 -28.545 1.00 29.44 190 THR A N 1
ATOM 1470 C CA . THR A 1 190 ? 12.980 -24.436 -28.919 1.00 29.44 190 THR A CA 1
ATOM 1471 C C . THR A 1 190 ? 14.068 -24.748 -29.952 1.00 29.44 190 THR A C 1
ATOM 1473 O O . THR A 1 190 ? 14.312 -23.966 -30.870 1.00 29.44 190 THR A O 1
ATOM 1476 N N . GLU A 1 191 ? 14.700 -25.909 -29.786 1.00 29.88 191 GLU A N 1
ATOM 1477 C CA . GLU A 1 191 ? 15.599 -26.573 -30.736 1.00 29.88 191 GLU A CA 1
ATOM 1478 C C . GLU A 1 191 ? 14.965 -26.816 -32.114 1.00 29.88 191 GLU A C 1
ATOM 1480 O O . GLU A 1 191 ? 13.815 -27.245 -32.205 1.00 29.88 191 GLU A O 1
ATOM 1485 N N . ALA A 1 192 ? 15.777 -26.670 -33.164 1.00 30.17 192 ALA A N 1
ATOM 1486 C CA . ALA A 1 192 ? 15.759 -27.497 -34.374 1.00 30.17 192 ALA A CA 1
ATOM 1487 C C . ALA A 1 192 ? 17.132 -27.374 -35.079 1.00 30.17 192 ALA A C 1
ATOM 1489 O O . ALA A 1 192 ? 17.812 -26.364 -34.902 1.00 30.17 192 ALA A O 1
ATOM 1490 N N . PRO A 1 193 ? 17.533 -28.332 -35.926 1.00 34.66 193 PRO A N 1
ATOM 1491 C CA . PRO A 1 193 ? 18.104 -29.630 -35.590 1.00 34.66 193 PRO A CA 1
ATOM 1492 C C . PRO A 1 193 ? 19.614 -29.698 -35.903 1.00 34.66 193 PRO A C 1
ATOM 1494 O O . PRO A 1 193 ? 20.162 -28.893 -36.652 1.00 34.66 193 PRO A O 1
ATOM 1497 N N . VAL A 1 194 ? 20.286 -30.689 -35.318 1.00 28.80 194 VAL A N 1
ATOM 1498 C CA . VAL A 1 194 ? 21.696 -31.018 -35.570 1.00 28.80 194 VAL A CA 1
ATOM 1499 C C . VAL A 1 194 ? 21.825 -31.722 -36.925 1.00 28.80 194 VAL A C 1
ATOM 1501 O O . VAL A 1 194 ? 21.222 -32.775 -37.116 1.00 28.80 194 VAL A O 1
ATOM 1504 N N . GLU A 1 195 ? 22.639 -31.173 -37.828 1.00 29.72 195 GLU A N 1
ATOM 1505 C CA . GLU A 1 195 ? 23.174 -31.871 -39.003 1.00 29.72 195 GLU A CA 1
ATOM 1506 C C . GLU A 1 195 ? 24.711 -31.824 -38.934 1.00 29.72 195 GLU A C 1
ATOM 1508 O O . GLU A 1 195 ? 25.315 -30.773 -38.708 1.00 29.72 195 GLU A O 1
ATOM 1513 N N . GLU A 1 196 ? 25.336 -32.998 -39.031 1.00 26.75 196 GLU A N 1
ATOM 1514 C CA . GLU A 1 196 ? 26.784 -33.220 -39.006 1.00 26.75 196 GLU A CA 1
ATOM 1515 C C . GLU A 1 196 ? 27.461 -32.727 -40.292 1.00 26.75 196 GLU A C 1
ATOM 1517 O O . GLU A 1 196 ? 27.096 -33.158 -41.381 1.00 26.75 196 GLU A O 1
ATOM 1522 N N . ALA A 1 197 ? 28.557 -31.967 -40.178 1.00 29.38 197 ALA A N 1
ATOM 1523 C CA . ALA A 1 197 ? 29.625 -31.991 -41.182 1.00 29.38 197 ALA A CA 1
ATOM 1524 C C . ALA A 1 197 ? 30.978 -31.543 -40.601 1.00 29.38 197 ALA A C 1
ATOM 1526 O O . ALA A 1 197 ? 31.097 -30.549 -39.889 1.00 29.38 197 ALA A O 1
ATOM 1527 N N . LYS A 1 198 ? 32.002 -32.341 -40.913 1.00 26.67 198 LYS A N 1
ATOM 1528 C CA . LYS A 1 198 ? 33.406 -32.274 -40.486 1.00 26.67 198 LYS A CA 1
ATOM 1529 C C . LYS A 1 198 ? 34.198 -31.072 -41.039 1.00 26.67 198 LYS A C 1
ATOM 1531 O O . LYS A 1 198 ? 33.933 -30.603 -42.136 1.00 26.67 198 LYS A O 1
ATOM 1536 N N . ALA A 1 199 ? 35.320 -30.832 -40.343 1.00 28.56 199 ALA A N 1
ATOM 1537 C CA . ALA A 1 199 ? 36.656 -30.439 -40.833 1.00 28.56 199 ALA A CA 1
ATOM 1538 C C . ALA A 1 199 ? 37.112 -28.970 -40.648 1.00 28.56 199 ALA A C 1
ATOM 1540 O O . ALA A 1 199 ? 36.581 -28.032 -41.227 1.00 28.56 199 ALA A O 1
ATOM 1541 N N . ALA A 1 200 ? 38.185 -28.826 -39.858 1.00 28.58 200 ALA A N 1
ATOM 1542 C CA . ALA A 1 200 ? 39.158 -27.719 -39.840 1.00 28.58 200 ALA A CA 1
ATOM 1543 C C . ALA A 1 200 ? 40.230 -27.943 -40.954 1.00 28.58 200 ALA A C 1
ATOM 1545 O O . ALA A 1 200 ? 40.138 -28.999 -41.590 1.00 28.58 200 ALA A O 1
ATOM 1546 N N . PRO A 1 201 ? 41.296 -27.114 -41.161 1.00 42.25 201 PRO A N 1
ATOM 1547 C CA . PRO A 1 201 ? 41.788 -25.958 -40.373 1.00 42.25 201 PRO A CA 1
ATOM 1548 C C . PRO A 1 201 ? 42.374 -24.744 -41.175 1.00 42.25 201 PRO A C 1
ATOM 1550 O O . PRO A 1 201 ? 42.509 -24.805 -42.391 1.00 42.25 201 PRO A O 1
ATOM 1553 N N . ALA A 1 202 ? 42.798 -23.682 -40.450 1.00 28.59 202 ALA A N 1
ATOM 1554 C CA . ALA A 1 202 ? 44.104 -22.962 -40.549 1.00 28.59 202 ALA A CA 1
ATOM 1555 C C . ALA A 1 202 ? 44.112 -21.396 -40.576 1.00 28.59 202 ALA A C 1
ATOM 1557 O O . ALA A 1 202 ? 43.502 -20.771 -41.433 1.00 28.59 202 ALA A O 1
ATOM 1558 N N . ALA A 1 203 ? 44.955 -20.837 -39.676 1.00 29.33 203 ALA A N 1
ATOM 1559 C CA . ALA A 1 203 ? 45.805 -19.613 -39.725 1.00 29.33 203 ALA A CA 1
ATOM 1560 C C . ALA A 1 203 ? 45.282 -18.160 -39.430 1.00 29.33 203 ALA A C 1
ATOM 1562 O O . ALA A 1 203 ? 44.749 -17.482 -40.295 1.00 29.33 203 ALA A O 1
ATOM 1563 N N . THR A 1 204 ? 45.563 -17.706 -38.183 1.00 28.55 204 THR A N 1
ATOM 1564 C CA . THR A 1 204 ? 46.098 -16.423 -37.580 1.00 28.55 204 THR A CA 1
ATOM 1565 C C . THR A 1 204 ? 46.339 -15.110 -38.386 1.00 28.55 204 THR A C 1
ATOM 1567 O O . THR A 1 204 ? 46.538 -15.201 -39.590 1.00 28.55 204 THR A O 1
ATOM 1570 N N . PRO A 1 205 ? 46.664 -13.935 -37.750 1.00 41.09 205 PRO A N 1
ATOM 1571 C CA . PRO A 1 205 ? 46.243 -13.307 -36.462 1.00 41.09 205 PRO A CA 1
ATOM 1572 C C . PRO A 1 205 ? 46.014 -11.750 -36.525 1.00 41.09 205 PRO A C 1
ATOM 1574 O O . PRO A 1 205 ? 46.552 -11.088 -37.404 1.00 41.09 205 PRO A O 1
ATOM 1577 N N . ALA A 1 206 ? 45.330 -11.124 -35.543 1.00 29.55 206 ALA A N 1
ATOM 1578 C CA . ALA A 1 206 ? 45.520 -9.704 -35.131 1.00 29.55 206 ALA A CA 1
ATOM 1579 C C . ALA A 1 206 ? 44.763 -9.358 -33.817 1.00 29.55 206 ALA A C 1
ATOM 1581 O O . ALA A 1 206 ? 43.653 -9.830 -33.594 1.00 29.55 206 ALA A O 1
ATOM 1582 N N . ALA A 1 207 ? 45.370 -8.537 -32.949 1.00 36.09 207 ALA A N 1
ATOM 1583 C CA . ALA A 1 207 ? 44.915 -8.129 -31.600 1.00 36.09 207 ALA A CA 1
ATOM 1584 C C . ALA A 1 207 ? 44.308 -6.690 -31.583 1.00 36.09 207 ALA A C 1
ATOM 1586 O O . ALA A 1 207 ? 44.240 -6.068 -32.640 1.00 36.09 207 ALA A O 1
ATOM 1587 N N . PRO A 1 208 ? 44.049 -6.034 -30.424 1.00 41.69 208 PRO A N 1
ATOM 1588 C CA . PRO A 1 208 ? 43.094 -6.329 -29.337 1.00 41.69 208 PRO A CA 1
ATOM 1589 C C . PRO A 1 208 ? 42.146 -5.130 -29.038 1.00 41.69 208 PRO A C 1
ATOM 1591 O O . PRO A 1 208 ? 42.537 -3.992 -29.267 1.00 41.69 208 PRO A O 1
ATOM 1594 N N . LYS A 1 209 ? 40.972 -5.328 -28.403 1.00 28.94 209 LYS A N 1
ATOM 1595 C CA . LYS A 1 209 ? 40.345 -4.334 -27.485 1.00 28.94 209 LYS A CA 1
ATOM 1596 C C . LYS A 1 209 ? 39.472 -5.012 -26.419 1.00 28.94 209 LYS A C 1
ATOM 1598 O O . LYS A 1 209 ? 38.779 -5.984 -26.693 1.00 28.94 209 LYS A O 1
ATOM 1603 N N . ALA A 1 210 ? 39.560 -4.485 -25.199 1.00 30.78 210 ALA A N 1
ATOM 1604 C CA . ALA A 1 210 ? 39.019 -5.029 -23.959 1.00 30.78 210 ALA A CA 1
ATOM 1605 C C . ALA A 1 210 ? 37.602 -4.518 -23.634 1.00 30.78 210 ALA A C 1
ATOM 1607 O O . ALA A 1 210 ? 37.278 -3.376 -23.945 1.00 30.78 210 ALA A O 1
ATOM 1608 N N . SER A 1 211 ? 36.812 -5.320 -22.912 1.00 32.94 211 SER A N 1
ATOM 1609 C CA . SER A 1 211 ? 35.836 -4.841 -21.921 1.00 32.94 211 SER A CA 1
ATOM 1610 C C . SER A 1 211 ? 35.473 -5.992 -20.978 1.00 32.94 211 SER A C 1
ATOM 1612 O O . SER A 1 211 ? 35.117 -7.081 -21.426 1.00 32.94 211 SER A O 1
ATOM 1614 N N . GLY A 1 212 ? 35.662 -5.776 -19.676 1.00 32.56 212 GLY A N 1
ATOM 1615 C CA . GLY A 1 212 ? 35.532 -6.785 -18.628 1.00 32.56 212 GLY A CA 1
ATOM 1616 C C . GLY A 1 212 ? 34.096 -6.968 -18.132 1.00 32.56 212 GLY A C 1
ATOM 1617 O O . GLY A 1 212 ? 33.352 -6.005 -17.974 1.00 32.56 212 GLY A O 1
ATOM 1618 N N . GLY A 1 213 ? 33.739 -8.218 -17.830 1.00 32.94 213 GLY A N 1
ATOM 1619 C CA . GLY A 1 213 ? 32.523 -8.596 -17.114 1.00 32.94 213 GLY A CA 1
ATOM 1620 C C . GLY A 1 213 ? 32.844 -9.661 -16.064 1.00 32.94 213 GLY A C 1
ATOM 1621 O O . GLY A 1 213 ? 33.506 -10.654 -16.360 1.00 32.94 213 GLY A O 1
ATOM 1622 N N . THR A 1 214 ? 32.415 -9.435 -14.826 1.00 40.62 214 THR A N 1
ATOM 1623 C CA . THR A 1 214 ? 32.571 -10.342 -13.678 1.00 40.62 214 THR A CA 1
ATOM 1624 C C . THR A 1 214 ? 31.747 -11.640 -13.846 1.00 40.62 214 THR A C 1
ATOM 1626 O O . THR A 1 214 ? 30.721 -11.629 -14.530 1.00 40.62 214 THR A O 1
ATOM 1629 N N . PRO A 1 215 ? 32.167 -12.787 -13.264 1.00 40.97 215 PRO A N 1
ATOM 1630 C CA . PRO A 1 215 ? 31.768 -14.118 -13.743 1.00 40.97 215 PRO A CA 1
ATOM 1631 C C . PRO A 1 215 ? 30.424 -14.623 -13.187 1.00 40.97 215 PRO A C 1
ATOM 1633 O O . PRO A 1 215 ? 30.151 -14.515 -11.993 1.00 40.97 215 PRO A O 1
ATOM 1636 N N . LYS A 1 216 ? 29.617 -15.268 -14.044 1.00 51.66 216 LYS A N 1
ATOM 1637 C CA . LYS A 1 216 ? 28.445 -16.083 -13.655 1.00 51.66 216 LYS A CA 1
ATOM 1638 C C . LYS A 1 216 ? 28.886 -17.370 -12.927 1.00 51.66 216 LYS A C 1
ATOM 1640 O O . LYS A 1 216 ? 29.929 -17.918 -13.289 1.00 51.66 216 LYS A O 1
ATOM 1645 N N . PRO A 1 217 ? 28.094 -17.911 -11.976 1.00 47.12 217 PRO A N 1
ATOM 1646 C CA . PRO A 1 217 ? 28.398 -19.186 -11.327 1.00 47.12 217 PRO A CA 1
ATOM 1647 C C . PRO A 1 217 ? 28.482 -20.310 -12.362 1.00 47.12 217 PRO A C 1
ATOM 1649 O O . PRO A 1 217 ? 27.544 -20.539 -13.127 1.00 47.12 217 PRO A O 1
ATOM 1652 N N . ILE A 1 218 ? 29.617 -21.001 -12.395 1.00 60.72 218 ILE A N 1
ATOM 1653 C CA . ILE A 1 218 ? 29.858 -22.119 -13.305 1.00 60.72 218 ILE A CA 1
ATOM 1654 C C . ILE A 1 218 ? 29.165 -23.357 -12.714 1.00 60.72 218 ILE A C 1
ATOM 1656 O O . ILE A 1 218 ? 29.431 -23.695 -11.558 1.00 60.72 218 ILE A O 1
ATOM 1660 N N . PRO A 1 219 ? 28.294 -24.060 -13.462 1.00 64.06 219 PRO A N 1
ATOM 1661 C CA . PRO A 1 219 ? 27.751 -25.338 -13.017 1.00 64.06 219 PRO A CA 1
ATOM 1662 C C . PRO A 1 219 ? 28.899 -26.309 -12.736 1.00 64.06 219 PRO A C 1
ATOM 1664 O O . PRO A 1 219 ? 29.722 -26.560 -13.620 1.00 64.06 219 PRO A O 1
ATOM 1667 N N . ARG A 1 220 ? 28.969 -26.849 -11.515 1.00 67.94 220 ARG A N 1
ATOM 1668 C CA . ARG A 1 220 ? 29.980 -27.846 -11.148 1.00 67.94 220 ARG A CA 1
ATOM 1669 C C . ARG A 1 220 ? 29.765 -29.091 -12.012 1.00 67.94 220 ARG A C 1
ATOM 1671 O O . ARG A 1 220 ? 28.716 -29.721 -11.930 1.00 67.94 220 ARG A O 1
ATOM 1678 N N . LYS A 1 221 ? 30.733 -29.411 -12.872 1.00 67.75 221 LYS A N 1
ATOM 1679 C CA . LYS A 1 221 ? 30.702 -30.598 -13.753 1.00 67.75 221 LYS A CA 1
ATOM 1680 C C . LYS A 1 221 ? 31.389 -31.815 -13.114 1.00 67.75 221 LYS A C 1
ATOM 1682 O O . LYS A 1 221 ? 31.182 -32.952 -13.547 1.00 67.75 221 LYS A O 1
ATOM 1687 N N . ASP A 1 222 ? 32.119 -31.578 -12.029 1.00 74.12 222 ASP A N 1
ATOM 1688 C CA . ASP A 1 222 ? 32.933 -32.566 -11.321 1.00 74.12 222 ASP A CA 1
ATOM 1689 C C . ASP A 1 222 ? 32.158 -33.183 -10.152 1.00 74.12 222 ASP A C 1
ATOM 1691 O O . ASP A 1 222 ? 32.497 -32.993 -8.983 1.00 74.12 222 ASP A O 1
ATOM 1695 N N . PHE A 1 223 ? 31.071 -33.886 -10.473 1.00 76.12 223 PHE A N 1
ATOM 1696 C CA . PHE A 1 223 ? 30.391 -34.754 -9.510 1.00 76.12 223 PHE A CA 1
ATOM 1697 C C . PHE A 1 223 ? 31.222 -36.012 -9.282 1.00 76.12 223 PHE A C 1
ATOM 1699 O O . PHE A 1 223 ? 31.651 -36.651 -10.252 1.00 76.12 223 PHE A O 1
ATOM 1706 N N . SER A 1 224 ? 31.401 -36.397 -8.021 1.00 83.69 224 SER A N 1
ATOM 1707 C CA . SER A 1 224 ? 32.016 -37.675 -7.682 1.00 83.69 224 SER A CA 1
ATOM 1708 C C . SER A 1 224 ? 31.164 -38.835 -8.219 1.00 83.69 224 SER A C 1
ATOM 1710 O O . SER A 1 224 ? 29.959 -38.701 -8.464 1.00 83.69 224 SER A O 1
ATOM 1712 N N . SER A 1 225 ? 31.784 -40.002 -8.405 1.00 75.88 225 SER A N 1
ATOM 1713 C CA . SER A 1 225 ? 31.065 -41.217 -8.817 1.00 75.88 225 SER A CA 1
ATOM 1714 C C . SER A 1 225 ? 29.912 -41.554 -7.856 1.00 75.88 225 SER A C 1
ATOM 1716 O O . SER A 1 225 ? 28.832 -41.967 -8.281 1.00 75.88 225 SER A O 1
ATOM 1718 N N . GLU A 1 226 ? 30.107 -41.288 -6.564 1.00 81.88 226 GLU A N 1
ATOM 1719 C CA . GLU A 1 226 ? 29.114 -41.517 -5.515 1.00 81.88 226 GLU A CA 1
ATOM 1720 C C . GLU A 1 226 ? 27.922 -40.554 -5.627 1.00 81.88 226 GLU A C 1
ATOM 1722 O O . GLU A 1 226 ? 26.765 -40.972 -5.543 1.00 81.88 226 GLU A O 1
ATOM 1727 N N . GLU A 1 227 ? 28.177 -39.278 -5.927 1.00 75.12 227 GLU A N 1
ATOM 1728 C CA . GLU A 1 227 ? 27.126 -38.277 -6.139 1.00 75.12 227 GLU A CA 1
ATOM 1729 C C . GLU A 1 227 ? 26.290 -38.597 -7.387 1.00 75.12 227 GLU A C 1
ATOM 1731 O O . GLU A 1 227 ? 25.059 -38.510 -7.359 1.00 75.12 227 GLU A O 1
ATOM 1736 N N . ARG A 1 228 ? 26.937 -39.055 -8.469 1.00 77.75 228 ARG A N 1
ATOM 1737 C CA . ARG A 1 228 ? 26.248 -39.507 -9.690 1.00 77.75 228 ARG A CA 1
ATOM 1738 C C . ARG A 1 228 ? 25.386 -40.742 -9.427 1.00 77.75 228 ARG A C 1
ATOM 1740 O O . ARG A 1 228 ? 24.248 -40.803 -9.898 1.00 77.75 228 ARG A O 1
ATOM 1747 N N . ALA A 1 229 ? 25.881 -41.699 -8.6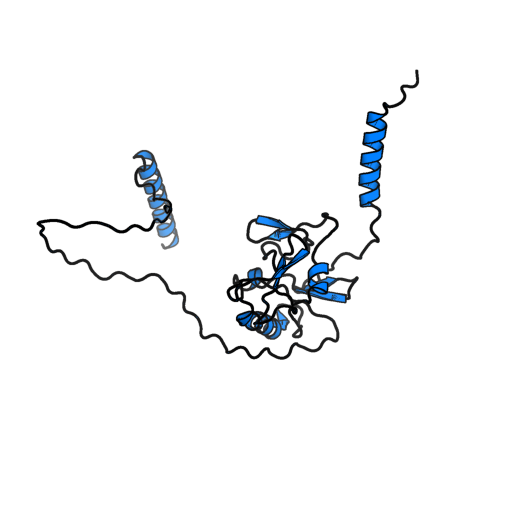42 1.00 84.69 229 ALA A N 1
ATOM 1748 C CA . ALA A 1 229 ? 25.121 -42.886 -8.255 1.00 84.69 229 ALA A CA 1
ATOM 1749 C C . ALA A 1 229 ? 23.895 -42.529 -7.395 1.00 84.69 229 ALA A C 1
ATOM 1751 O O . ALA A 1 229 ? 22.799 -43.049 -7.626 1.00 84.69 229 ALA A O 1
ATOM 1752 N N . ALA A 1 230 ? 24.044 -41.594 -6.452 1.00 81.62 230 ALA A N 1
ATOM 1753 C CA . ALA A 1 230 ? 22.947 -41.116 -5.615 1.00 81.62 230 ALA A CA 1
ATOM 1754 C C . ALA A 1 230 ? 21.860 -40.391 -6.430 1.00 81.62 230 ALA A C 1
ATOM 1756 O O . ALA A 1 230 ? 20.666 -40.626 -6.216 1.00 81.62 230 ALA A O 1
ATOM 1757 N N . MET A 1 231 ? 22.252 -39.559 -7.401 1.00 84.00 231 MET A N 1
ATOM 1758 C CA . MET A 1 231 ? 21.313 -38.889 -8.309 1.00 84.00 231 MET A CA 1
ATOM 1759 C C . MET A 1 231 ? 20.553 -39.888 -9.183 1.00 84.00 231 MET A C 1
ATOM 1761 O O . MET A 1 231 ? 19.328 -39.808 -9.281 1.00 84.00 231 MET A O 1
ATOM 1765 N N . LEU A 1 232 ? 21.246 -40.878 -9.754 1.00 84.38 232 LEU A N 1
ATOM 1766 C CA . LEU A 1 232 ? 20.616 -41.904 -10.584 1.00 84.38 232 LEU A CA 1
ATOM 1767 C C . LEU A 1 232 ? 19.635 -42.766 -9.775 1.00 84.38 232 LEU A C 1
ATOM 1769 O O . LEU A 1 232 ? 18.557 -43.108 -10.262 1.00 84.38 232 LEU A O 1
ATOM 1773 N N . LYS A 1 233 ? 19.972 -43.076 -8.517 1.00 88.44 233 LYS A N 1
ATOM 1774 C CA . LYS A 1 233 ? 19.091 -43.808 -7.600 1.00 88.44 233 LYS A CA 1
ATOM 1775 C C . LYS A 1 233 ? 17.809 -43.026 -7.305 1.00 88.44 233 LYS A C 1
ATOM 1777 O O . LYS A 1 233 ? 16.726 -43.602 -7.371 1.00 88.44 233 LYS A O 1
ATOM 1782 N N . ARG A 1 234 ? 17.913 -41.718 -7.044 1.00 82.56 234 ARG A N 1
ATOM 1783 C CA . ARG A 1 234 ? 16.746 -40.843 -6.825 1.00 82.56 234 ARG A CA 1
ATOM 1784 C C . ARG A 1 234 ? 15.891 -40.697 -8.083 1.00 82.56 234 ARG A C 1
ATOM 1786 O O . ARG A 1 234 ? 14.672 -40.796 -7.994 1.00 82.56 234 ARG A O 1
ATOM 1793 N N . ALA A 1 235 ? 16.517 -40.550 -9.250 1.00 85.25 235 ALA A N 1
ATOM 1794 C CA . ALA A 1 235 ? 15.807 -40.462 -10.524 1.00 85.25 235 ALA A CA 1
ATOM 1795 C C . ALA A 1 235 ? 15.015 -41.744 -10.832 1.00 85.25 235 ALA A C 1
ATOM 1797 O O . ALA A 1 235 ? 13.854 -41.676 -11.230 1.00 85.25 235 ALA A O 1
ATOM 1798 N N . ARG A 1 236 ? 15.608 -42.921 -10.585 1.00 87.56 236 ARG A N 1
ATOM 1799 C CA . ARG A 1 236 ? 14.925 -44.214 -10.750 1.00 87.56 236 ARG A CA 1
ATOM 1800 C C . ARG A 1 236 ? 13.781 -44.404 -9.754 1.00 87.56 236 ARG A C 1
ATOM 1802 O O . ARG A 1 236 ? 12.733 -44.899 -10.154 1.00 87.56 236 ARG A O 1
ATOM 1809 N N . ALA A 1 237 ? 13.956 -43.988 -8.499 1.00 82.56 237 ALA A N 1
ATOM 1810 C CA . ALA A 1 237 ? 12.897 -44.047 -7.489 1.00 82.56 237 ALA A CA 1
ATOM 1811 C C . ALA A 1 237 ? 11.698 -43.165 -7.872 1.00 82.56 237 ALA A C 1
ATOM 1813 O O . ALA A 1 237 ? 10.564 -43.633 -7.859 1.00 82.56 237 ALA A O 1
ATOM 1814 N N . HIS A 1 238 ? 11.954 -41.935 -8.321 1.00 83.44 238 HIS A N 1
ATOM 1815 C CA . HIS A 1 238 ? 10.903 -41.038 -8.796 1.00 83.44 238 HIS A CA 1
ATOM 1816 C C . HIS A 1 238 ? 10.208 -41.582 -10.055 1.00 83.44 238 HIS A C 1
ATOM 1818 O O . HIS A 1 238 ? 8.987 -41.538 -10.161 1.00 83.44 238 HIS A O 1
ATOM 1824 N N . ALA A 1 239 ? 10.958 -42.155 -11.002 1.00 82.62 239 ALA A N 1
ATOM 1825 C CA . ALA A 1 239 ? 10.371 -42.782 -12.187 1.00 82.62 239 ALA A CA 1
ATOM 1826 C C . ALA A 1 239 ? 9.478 -43.988 -11.834 1.00 82.62 239 ALA A C 1
ATOM 1828 O O . ALA A 1 239 ? 8.433 -44.179 -12.456 1.00 82.62 239 ALA A O 1
ATOM 1829 N N . ALA A 1 240 ? 9.860 -44.778 -10.826 1.00 81.50 240 ALA A N 1
ATOM 1830 C CA . ALA A 1 240 ? 9.048 -45.881 -10.322 1.00 81.50 240 ALA A CA 1
ATOM 1831 C C . ALA A 1 240 ? 7.765 -45.382 -9.635 1.00 81.50 240 ALA A C 1
ATOM 1833 O O . ALA A 1 240 ? 6.692 -45.917 -9.904 1.00 81.50 240 ALA A O 1
ATOM 1834 N N . GLU A 1 241 ? 7.852 -44.325 -8.824 1.00 82.94 241 GLU A N 1
ATOM 1835 C CA . GLU A 1 241 ? 6.697 -43.703 -8.164 1.00 82.94 241 GLU A CA 1
ATOM 1836 C C . GLU A 1 241 ? 5.708 -43.113 -9.181 1.00 82.94 241 GLU A C 1
ATOM 1838 O O . GLU A 1 241 ? 4.506 -43.366 -9.114 1.00 82.94 241 GLU A O 1
ATOM 1843 N N . VAL A 1 242 ? 6.213 -42.401 -10.192 1.00 85.38 242 VAL A N 1
ATOM 1844 C CA . VAL A 1 242 ? 5.387 -41.846 -11.274 1.00 85.38 242 VAL A CA 1
ATOM 1845 C C . VAL A 1 242 ? 4.708 -42.952 -12.084 1.00 85.38 242 VAL A C 1
ATOM 1847 O O . VAL A 1 242 ? 3.553 -42.795 -12.480 1.00 85.38 242 VAL A O 1
ATOM 1850 N N . ARG A 1 243 ? 5.394 -44.077 -12.322 1.00 82.25 243 ARG A N 1
ATOM 1851 C CA . ARG A 1 243 ? 4.824 -45.228 -13.034 1.00 82.25 243 ARG A CA 1
ATOM 1852 C C . ARG A 1 243 ? 3.753 -45.942 -12.207 1.00 82.25 243 ARG A C 1
ATOM 1854 O O . ARG A 1 243 ? 2.741 -46.330 -12.775 1.00 82.25 243 ARG A O 1
ATOM 1861 N N . ALA A 1 244 ? 3.942 -46.061 -10.894 1.00 77.94 244 ALA A N 1
ATOM 1862 C CA . ALA A 1 244 ? 2.955 -46.638 -9.981 1.00 77.94 244 ALA A CA 1
ATOM 1863 C C . ALA A 1 244 ? 1.700 -45.763 -9.819 1.00 77.94 244 ALA A C 1
ATOM 1865 O O . ALA A 1 244 ? 0.636 -46.279 -9.512 1.00 77.94 244 ALA A O 1
ATOM 1866 N N . ARG A 1 245 ? 1.806 -44.446 -10.045 1.00 74.94 245 ARG A N 1
ATOM 1867 C CA . ARG A 1 245 ? 0.674 -43.507 -9.955 1.00 74.94 245 ARG A CA 1
ATOM 1868 C C . ARG A 1 245 ? -0.147 -43.379 -11.244 1.00 74.94 245 ARG A C 1
ATOM 1870 O O . ARG A 1 245 ? -1.167 -42.697 -11.238 1.00 74.94 245 ARG A O 1
ATOM 1877 N N . LYS A 1 246 ? 0.332 -43.950 -12.355 1.00 69.56 246 LYS A N 1
ATOM 1878 C CA . LYS A 1 246 ? -0.292 -43.884 -13.692 1.00 69.56 246 LYS A CA 1
ATOM 1879 C C . LYS A 1 246 ? -0.782 -45.243 -14.218 1.00 69.56 246 LYS A C 1
ATOM 1881 O O . LYS A 1 246 ? -1.256 -45.287 -15.351 1.00 69.56 246 LYS A O 1
ATOM 1886 N N . GLY A 1 247 ? -0.632 -46.317 -13.442 1.00 56.41 247 GLY A N 1
ATOM 1887 C CA . GLY A 1 247 ? -1.226 -47.635 -13.699 1.00 56.41 247 GLY A CA 1
ATOM 1888 C C . GLY A 1 247 ? -2.333 -47.917 -12.700 1.00 56.41 247 GLY A C 1
ATOM 1889 O O . GLY A 1 247 ? -3.212 -48.726 -13.054 1.00 56.41 247 GLY A O 1
#